Protein AF-A0A958YJ51-F1 (afdb_monomer_lite)

Radius of gyration: 44.99 Å; chains: 1; bounding box: 106×44×140 Å

Secondary structure (DSSP, 8-state):
------TT---TT---------HHHHHHHHHHHHTTSS-HHHHHHHHHHHHHHHHHHHHHHHHHHHHHHHHHHHHHHHHHHHHHTTSS--HHHHHHHHHHHHHHHHHHHHHHHHHSS---HHHHHTTHHHHHHHHHHHHHHHHHHHHHHHHHHHHHHHHHHHHS-HHHHHHHHHHHHHHHHHHHHHHHHHHHHHHHHHHHHHHHHHHHHHHHHHHHHHHHHHHHHHHHHHHHHHHHHHT---TTSHHHHHHHHHHHHHHHHHHHHHHHHHHHHHHHHHHHHHHHHHHHHHHHHHHHHHHHHHHHHHHHHHHHHHHHHHHHHHHHHHHHHHHHHHHHH--

Foldseek 3Di:
DDPPPPPPPPPPPPPPPPPCPPVVVVLVVVVVVLCPDDPRPVLVVVQVVLSVVLVVVLVVVVVVLVVLVVVLVVLLVVLVVVLVPLVDQDPVLVVLLVVLVVQLVVLVVQLVVLVPPDDDPVCVVVPSVVSNVVSVVSNVVSVVSNVCSNVVSLVVSLCSLVPPPSVVSLVVSVVSLVVSLVVLVVLLVVLVVVLVVLVVVLVVLVVQLVVLVVVLVVLVVVLVVLVVVLVVLVVVLVPDPDCPDPSNVVSVVSNVVSVVVNVVSVVSSVVSVVSNVVSVSSNVSSVSSSVSSVSSSVVSVVVSVVSVVVSVVSSVVSVVSSVVSNVVSVVVVVVVVVD

pLDDT: mean 78.52, std 16.42, range [28.75, 95.88]

Structure (mmCIF, N/CA/C/O backbone):
data_AF-A0A958YJ51-F1
#
_entry.id   AF-A0A958YJ51-F1
#
loop_
_atom_site.group_PDB
_atom_site.id
_atom_site.type_symbol
_atom_site.label_atom_id
_atom_site.label_alt_id
_atom_site.label_comp_id
_atom_site.label_asym_id
_atom_site.label_entity_id
_atom_site.label_seq_id
_atom_site.pdbx_PDB_ins_code
_atom_site.Cartn_x
_atom_site.Cartn_y
_atom_site.Cartn_z
_atom_site.occupancy
_atom_site.B_iso_or_equiv
_atom_site.auth_seq_id
_atom_site.auth_comp_id
_atom_site.auth_asym_id
_atom_site.auth_atom_id
_atom_site.pdbx_PDB_model_num
ATOM 1 N N . MET A 1 1 ? 43.566 19.221 -13.577 1.00 37.19 1 MET A N 1
ATOM 2 C CA . MET A 1 1 ? 42.754 18.985 -12.370 1.00 37.19 1 MET A CA 1
ATOM 3 C C . MET A 1 1 ? 41.376 18.635 -12.882 1.00 37.19 1 MET A C 1
ATOM 5 O O . MET A 1 1 ? 40.645 19.522 -13.296 1.00 37.19 1 MET A O 1
ATOM 9 N N . SER A 1 2 ? 41.161 17.339 -13.063 1.00 33.66 2 SER A N 1
ATOM 10 C CA . SER A 1 2 ? 39.976 16.715 -13.639 1.00 33.66 2 SER A CA 1
ATOM 11 C C . SER A 1 2 ? 39.241 16.039 -12.491 1.00 33.66 2 SER A C 1
ATOM 13 O O . SER A 1 2 ? 39.709 15.010 -12.009 1.00 33.66 2 SER A O 1
ATOM 15 N N . ASP A 1 3 ? 38.151 16.647 -12.038 1.00 31.28 3 ASP A N 1
ATOM 16 C CA . ASP A 1 3 ? 37.160 15.947 -11.227 1.00 31.28 3 ASP A CA 1
ATOM 17 C C . ASP A 1 3 ? 36.216 15.245 -12.208 1.00 31.28 3 ASP A C 1
ATOM 19 O O . ASP A 1 3 ? 35.273 15.840 -12.730 1.00 31.28 3 ASP A O 1
ATOM 23 N N . ASP A 1 4 ? 36.561 13.995 -12.520 1.00 36.25 4 ASP A N 1
ATOM 24 C CA . ASP A 1 4 ? 35.674 13.027 -13.160 1.00 36.25 4 ASP A CA 1
ATOM 25 C C . ASP A 1 4 ? 34.557 12.707 -12.162 1.00 36.25 4 ASP A C 1
ATOM 27 O O . ASP A 1 4 ? 34.757 12.011 -11.166 1.00 36.25 4 ASP A O 1
ATOM 31 N N . PHE A 1 5 ? 33.379 13.277 -12.402 1.00 33.03 5 PHE A N 1
ATOM 32 C CA . PHE A 1 5 ? 32.160 12.911 -11.698 1.00 33.03 5 PHE A CA 1
ATOM 33 C C . PHE A 1 5 ? 31.577 11.678 -12.394 1.00 33.03 5 PHE A C 1
ATOM 35 O O . PHE A 1 5 ? 30.758 11.786 -13.309 1.00 33.03 5 PHE A O 1
ATOM 42 N N . ASP A 1 6 ? 32.076 10.510 -11.997 1.00 36.16 6 ASP A N 1
ATOM 43 C CA . ASP A 1 6 ? 31.620 9.209 -12.478 1.00 36.16 6 ASP A CA 1
ATOM 44 C C . ASP A 1 6 ? 30.251 8.870 -11.860 1.00 36.16 6 ASP A C 1
ATOM 46 O O . ASP A 1 6 ? 30.131 8.449 -10.710 1.00 36.16 6 ASP A O 1
ATOM 50 N N . LEU A 1 7 ? 29.188 9.115 -12.629 1.00 38.09 7 LEU A N 1
ATOM 51 C CA . LEU A 1 7 ? 27.795 8.816 -12.269 1.00 38.09 7 LEU A CA 1
ATOM 52 C C . LEU A 1 7 ? 27.410 7.345 -12.510 1.00 38.09 7 LEU A C 1
ATOM 54 O O . LEU A 1 7 ? 26.235 7.001 -12.375 1.00 38.09 7 LEU A O 1
ATOM 58 N N . LEU A 1 8 ? 28.370 6.480 -12.861 1.00 35.25 8 LEU A N 1
ATOM 59 C CA . LEU A 1 8 ? 28.150 5.045 -13.055 1.00 35.25 8 LEU A CA 1
ATOM 60 C C . LEU A 1 8 ? 28.607 4.179 -11.871 1.00 35.25 8 LEU A C 1
ATOM 62 O O . LEU A 1 8 ? 28.408 2.964 -11.904 1.00 35.25 8 LEU A O 1
ATOM 66 N N . GLU A 1 9 ? 29.070 4.767 -10.765 1.00 32.53 9 GLU A N 1
ATOM 67 C CA . GLU A 1 9 ? 29.109 4.077 -9.467 1.00 32.53 9 GLU A CA 1
ATOM 68 C C . GLU A 1 9 ? 27.716 4.046 -8.809 1.00 32.53 9 GLU A C 1
ATOM 7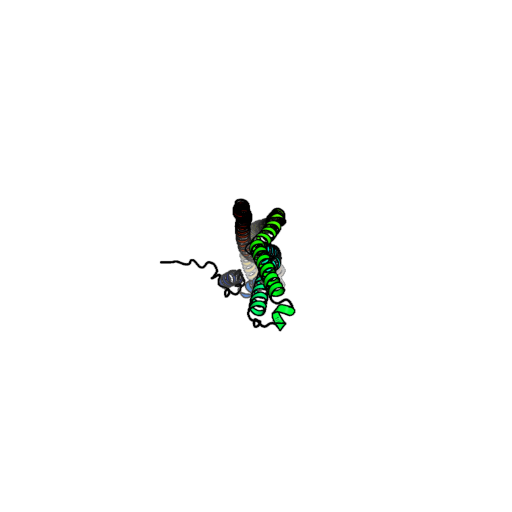0 O O . GLU A 1 9 ? 27.509 4.432 -7.658 1.00 32.53 9 GLU A O 1
ATOM 75 N N . THR A 1 10 ? 26.705 3.553 -9.526 1.00 34.72 10 THR A N 1
ATOM 76 C CA . THR A 1 10 ? 25.499 3.068 -8.854 1.00 34.72 10 THR A CA 1
ATOM 77 C C . THR A 1 10 ? 25.873 1.772 -8.149 1.00 34.72 10 THR A C 1
ATOM 79 O O . THR A 1 10 ? 26.116 0.757 -8.806 1.00 34.72 10 THR A O 1
ATOM 82 N N . ASN A 1 11 ? 25.951 1.831 -6.818 1.00 30.22 11 ASN A N 1
ATOM 83 C CA . ASN A 1 11 ? 26.091 0.706 -5.895 1.00 30.22 11 ASN A CA 1
ATOM 84 C C . ASN A 1 11 ? 25.290 -0.523 -6.360 1.00 30.22 11 ASN A C 1
ATOM 86 O O . ASN A 1 11 ? 24.141 -0.730 -5.982 1.00 30.22 11 ASN A O 1
ATOM 90 N N . SER A 1 12 ? 25.931 -1.408 -7.118 1.00 35.31 12 SER A N 1
ATOM 91 C CA . SER A 1 12 ? 25.389 -2.700 -7.556 1.00 35.31 12 SER A CA 1
ATOM 92 C C . SER A 1 12 ? 25.493 -3.765 -6.452 1.00 35.31 12 SER A C 1
ATOM 94 O O . SER A 1 12 ? 25.443 -4.963 -6.716 1.00 35.31 12 SER A O 1
ATOM 96 N N . ASN A 1 13 ? 25.609 -3.329 -5.192 1.00 34.19 13 ASN A N 1
ATOM 97 C CA . ASN A 1 13 ? 25.693 -4.189 -4.014 1.00 34.19 13 ASN A CA 1
ATOM 98 C C . ASN A 1 13 ? 24.695 -3.844 -2.901 1.00 34.19 13 ASN A C 1
ATOM 100 O O . ASN A 1 13 ? 24.702 -4.504 -1.858 1.00 34.19 13 ASN A O 1
ATOM 104 N N . GLU A 1 14 ? 23.780 -2.899 -3.115 1.00 31.06 14 GLU A N 1
ATOM 105 C CA . GLU A 1 14 ? 22.578 -2.861 -2.291 1.00 31.06 14 GLU A CA 1
ATOM 106 C C . GLU A 1 14 ? 21.653 -3.969 -2.785 1.00 31.06 14 GLU A C 1
ATOM 108 O O . GLU A 1 14 ? 20.857 -3.805 -3.708 1.00 31.06 14 GLU A O 1
ATOM 113 N N . LYS A 1 15 ? 21.773 -5.148 -2.154 1.00 31.66 15 LYS A N 1
ATOM 114 C CA . LYS A 1 15 ? 20.637 -6.066 -2.035 1.00 31.66 15 LYS A CA 1
ATOM 115 C C . LYS A 1 15 ? 19.432 -5.180 -1.776 1.00 31.66 15 LYS A C 1
ATOM 117 O O . LYS A 1 15 ? 19.464 -4.484 -0.769 1.00 31.66 15 LYS A O 1
ATOM 122 N N . THR A 1 16 ? 18.430 -5.214 -2.656 1.00 31.22 16 THR A N 1
ATOM 123 C CA . THR A 1 16 ? 17.097 -4.662 -2.407 1.00 31.22 16 THR A CA 1
ATOM 124 C C . THR A 1 16 ? 16.759 -4.947 -0.952 1.00 31.22 16 THR A C 1
ATOM 126 O O . THR A 1 16 ? 16.435 -6.094 -0.611 1.00 31.22 16 THR A O 1
ATOM 129 N N . GLU A 1 17 ? 16.948 -3.957 -0.076 1.00 28.75 17 GLU A N 1
ATOM 130 C CA . GLU A 1 17 ? 16.510 -4.073 1.297 1.00 28.75 17 GLU A CA 1
ATOM 131 C C . GLU A 1 17 ? 15.024 -4.310 1.136 1.00 28.75 17 GLU A C 1
ATOM 133 O O . GLU A 1 17 ? 14.306 -3.485 0.566 1.00 28.75 17 GLU A O 1
ATOM 138 N N . LYS A 1 18 ? 14.570 -5.504 1.532 1.00 34.94 18 LYS A N 1
ATOM 139 C CA . LYS A 1 18 ? 13.152 -5.726 1.768 1.00 34.94 18 LYS A CA 1
ATOM 140 C C . LYS A 1 18 ? 12.723 -4.523 2.584 1.00 34.94 18 LYS A C 1
ATOM 142 O O . LYS A 1 18 ? 13.210 -4.377 3.700 1.00 34.94 18 LYS A O 1
ATOM 147 N N . VAL A 1 19 ? 11.915 -3.651 1.984 1.00 38.06 19 VAL A N 1
ATOM 148 C CA . VAL A 1 19 ? 11.414 -2.442 2.627 1.00 38.06 19 VAL A CA 1
ATOM 149 C C . VAL A 1 19 ? 10.668 -2.935 3.855 1.00 38.06 19 VAL A C 1
ATOM 151 O O . VAL A 1 19 ? 9.545 -3.432 3.759 1.00 38.06 19 VAL A O 1
ATOM 154 N N . ASP A 1 20 ? 11.359 -2.921 4.991 1.00 35.84 20 ASP A N 1
ATOM 155 C CA . ASP A 1 20 ? 10.870 -3.478 6.236 1.00 35.84 20 ASP A CA 1
ATOM 156 C C . ASP A 1 20 ? 9.927 -2.433 6.808 1.00 35.84 20 ASP A C 1
ATOM 158 O O . ASP A 1 20 ? 10.291 -1.564 7.604 1.00 35.84 20 ASP A O 1
ATOM 162 N N . VAL A 1 21 ? 8.701 -2.444 6.285 1.00 48.16 21 VAL A N 1
ATOM 163 C CA . VAL A 1 21 ? 7.604 -1.665 6.836 1.00 48.16 21 VAL A CA 1
ATOM 164 C C . VAL A 1 21 ? 7.426 -2.195 8.253 1.00 48.16 21 VAL A C 1
ATOM 166 O O . VAL A 1 21 ? 6.902 -3.290 8.450 1.00 48.16 21 VAL A O 1
ATOM 169 N N . ASN A 1 22 ? 7.965 -1.458 9.225 1.00 49.84 22 ASN A N 1
ATOM 170 C CA . ASN A 1 22 ? 8.250 -1.947 10.571 1.00 49.84 22 ASN A CA 1
ATOM 171 C C . ASN A 1 22 ? 6.985 -2.004 11.449 1.00 49.84 22 ASN A C 1
ATOM 173 O O . ASN A 1 22 ? 6.889 -1.391 12.513 1.00 49.84 22 ASN A O 1
ATOM 177 N N . TRP A 1 23 ? 5.984 -2.737 10.965 1.00 48.56 23 TRP A N 1
ATOM 178 C CA . TRP A 1 23 ? 4.738 -3.055 11.651 1.00 48.56 23 TRP A CA 1
ATOM 179 C C . TRP A 1 23 ? 5.004 -3.833 12.935 1.00 48.56 23 TRP A C 1
ATOM 181 O O . TRP A 1 23 ? 4.356 -3.572 13.946 1.00 48.56 23 TRP A O 1
ATOM 191 N N . GLY A 1 24 ? 6.016 -4.710 12.913 1.00 51.38 24 GLY A N 1
ATOM 192 C CA . GLY A 1 24 ? 6.461 -5.488 14.067 1.00 51.38 24 GLY A CA 1
ATOM 193 C C . GLY A 1 24 ? 6.780 -4.603 15.268 1.00 51.38 24 GLY A C 1
ATOM 194 O O . GLY A 1 24 ? 6.185 -4.784 16.322 1.00 51.38 24 GLY A O 1
ATOM 195 N N . LYS A 1 25 ? 7.593 -3.548 15.106 1.00 53.81 25 LYS A N 1
ATOM 196 C CA . LYS A 1 25 ? 7.916 -2.643 16.225 1.00 53.81 25 LYS A CA 1
ATOM 197 C C . LYS A 1 25 ? 6.715 -1.867 16.755 1.00 53.81 25 LYS A C 1
ATOM 199 O O . LYS A 1 25 ? 6.626 -1.660 17.966 1.00 53.81 25 LYS A O 1
ATOM 204 N N . ALA A 1 26 ? 5.799 -1.424 15.893 1.00 50.53 26 ALA A N 1
ATOM 205 C CA . ALA A 1 26 ? 4.590 -0.727 16.335 1.00 50.53 26 ALA A CA 1
ATOM 206 C C . ALA A 1 26 ? 3.690 -1.662 17.159 1.00 50.53 26 ALA A C 1
ATOM 208 O O . ALA A 1 26 ? 3.213 -1.288 18.232 1.00 50.53 26 ALA A O 1
ATOM 209 N N . ILE A 1 27 ? 3.530 -2.899 16.689 1.00 50.03 27 ILE A N 1
ATOM 210 C CA . ILE A 1 27 ? 2.784 -3.969 17.352 1.00 50.03 27 ILE A CA 1
ATOM 211 C C . ILE A 1 27 ? 3.446 -4.357 18.684 1.00 50.03 27 ILE A C 1
ATOM 213 O O . ILE A 1 27 ? 2.770 -4.411 19.710 1.00 50.03 27 ILE A O 1
ATOM 217 N N . ASP A 1 28 ? 4.764 -4.541 18.707 1.00 54.66 28 ASP A N 1
ATOM 218 C CA . ASP A 1 28 ? 5.527 -4.938 19.896 1.00 54.66 28 ASP A CA 1
ATOM 219 C C . ASP A 1 28 ? 5.549 -3.840 20.968 1.00 54.66 28 ASP A C 1
ATOM 221 O O . ASP A 1 28 ? 5.414 -4.114 22.162 1.00 54.66 28 ASP A O 1
ATOM 225 N N . THR A 1 29 ? 5.616 -2.574 20.550 1.00 55.28 29 THR A N 1
ATOM 226 C CA . THR A 1 29 ? 5.506 -1.417 21.454 1.00 55.28 29 THR A CA 1
ATOM 227 C C . THR A 1 29 ? 4.096 -1.284 22.039 1.00 55.28 29 THR A C 1
ATOM 229 O O . THR A 1 29 ? 3.925 -0.798 23.157 1.00 55.28 29 THR A O 1
ATOM 232 N N . MET A 1 30 ? 3.064 -1.707 21.304 1.00 51.09 30 MET A N 1
ATOM 233 C CA . MET A 1 30 ? 1.688 -1.723 21.805 1.00 51.09 30 MET A CA 1
ATOM 234 C C . MET A 1 30 ? 1.441 -2.903 22.752 1.00 51.09 30 MET A C 1
ATOM 236 O O . MET A 1 30 ? 0.806 -2.708 23.786 1.00 51.09 30 MET A O 1
ATOM 240 N N . LYS A 1 31 ? 2.022 -4.080 22.475 1.00 53.22 31 LYS A N 1
ATOM 241 C CA . LYS A 1 31 ? 2.025 -5.233 23.392 1.00 53.22 31 LYS A CA 1
ATOM 242 C C . LYS A 1 31 ? 2.695 -4.902 24.729 1.00 53.22 31 LYS A C 1
ATOM 244 O O . LYS A 1 31 ? 2.158 -5.259 25.773 1.00 53.22 31 LYS A O 1
ATOM 249 N N . SER A 1 32 ? 3.828 -4.193 24.716 1.00 56.78 32 SER A N 1
ATOM 250 C CA . SER A 1 32 ? 4.572 -3.882 25.947 1.00 56.78 32 SER A CA 1
ATOM 251 C C . SER A 1 32 ? 3.851 -2.889 26.866 1.00 56.78 32 SER A C 1
ATOM 253 O O . SER A 1 32 ? 3.905 -3.041 28.083 1.00 56.78 32 SER A O 1
ATOM 255 N N . LYS A 1 33 ? 3.115 -1.916 26.307 1.00 53.44 33 LYS A N 1
ATOM 256 C CA . LYS A 1 33 ? 2.322 -0.941 27.083 1.00 53.44 33 LYS A CA 1
ATOM 257 C C . LYS A 1 33 ? 1.072 -1.537 27.734 1.00 53.44 33 LYS A C 1
ATOM 259 O O . LYS A 1 33 ? 0.524 -0.933 28.646 1.00 53.44 33 LYS A O 1
ATOM 264 N N . LEU A 1 34 ? 0.616 -2.692 27.258 1.00 49.69 34 LEU A N 1
ATOM 265 C CA . LEU A 1 34 ? -0.598 -3.357 27.727 1.00 49.69 34 LEU A CA 1
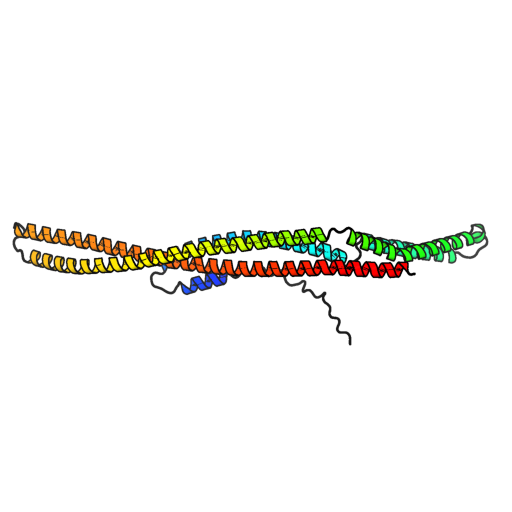ATOM 266 C C . LEU A 1 34 ? -0.377 -4.320 28.897 1.00 49.69 34 LEU A C 1
ATOM 268 O O . LEU A 1 34 ? -1.329 -4.674 29.583 1.00 49.69 34 LEU A O 1
ATOM 272 N N . ALA A 1 35 ? 0.863 -4.747 29.128 1.00 53.56 35 ALA A N 1
ATOM 273 C CA . ALA A 1 35 ? 1.208 -5.742 30.140 1.00 53.56 35 ALA A CA 1
ATOM 274 C C . ALA A 1 35 ? 1.194 -5.202 31.591 1.00 53.56 35 ALA A C 1
ATOM 276 O O . ALA A 1 35 ? 1.700 -5.875 32.484 1.00 53.56 35 ALA A O 1
ATOM 277 N N . GLN A 1 36 ? 0.667 -3.994 31.836 1.00 51.59 36 GLN A N 1
ATOM 278 C CA . GLN A 1 36 ? 0.841 -3.256 33.097 1.00 51.59 36 GLN A CA 1
ATOM 279 C C . GLN A 1 36 ? -0.431 -3.038 33.960 1.00 51.59 36 GLN A C 1
ATOM 281 O O . GLN A 1 36 ? -0.357 -2.208 34.854 1.00 51.59 36 GLN A O 1
ATOM 286 N N . GLU A 1 37 ? -1.562 -3.758 33.804 1.00 40.56 37 GLU A N 1
ATOM 287 C CA . GLU A 1 37 ? -2.732 -3.561 34.711 1.00 40.56 37 GLU A CA 1
ATOM 288 C C . GLU A 1 37 ? -3.671 -4.787 34.949 1.00 40.56 37 GLU A C 1
ATOM 290 O O . GLU A 1 37 ? -3.756 -5.713 34.138 1.00 40.56 37 GLU A O 1
ATOM 295 N N . ASP A 1 38 ? -4.392 -4.759 36.086 1.00 50.50 38 ASP A N 1
ATOM 296 C CA . ASP A 1 38 ? -4.710 -5.858 37.042 1.00 50.50 38 ASP A CA 1
ATOM 297 C C . ASP A 1 38 ? -5.834 -6.896 36.730 1.00 50.50 38 ASP A C 1
ATOM 299 O O . ASP A 1 38 ? -6.437 -7.463 37.640 1.00 50.50 38 ASP A O 1
ATOM 303 N N . ASP A 1 39 ? -6.085 -7.264 35.469 1.00 55.72 39 ASP A N 1
ATOM 304 C CA . ASP A 1 39 ? -6.550 -8.646 35.171 1.00 55.72 39 ASP A CA 1
ATOM 305 C C . ASP A 1 39 ? -5.881 -9.142 33.881 1.00 55.72 39 ASP A C 1
ATOM 307 O O . ASP A 1 39 ? -6.424 -8.972 32.777 1.00 55.72 39 ASP A O 1
ATOM 311 N N . PRO A 1 40 ? -4.658 -9.692 33.996 1.00 54.47 40 PRO A N 1
ATOM 312 C CA . PRO A 1 40 ? -3.754 -9.830 32.863 1.00 54.47 40 PRO A CA 1
ATOM 313 C C . PRO A 1 40 ? -4.176 -10.924 31.885 1.00 54.47 40 PRO A C 1
ATOM 315 O O . PRO A 1 40 ? -4.037 -10.763 30.680 1.00 54.47 40 PRO A O 1
ATOM 318 N N . GLN A 1 41 ? -4.693 -12.061 32.355 1.00 51.72 41 GLN A N 1
ATOM 319 C CA . GLN A 1 41 ? -4.785 -13.253 31.503 1.00 51.72 41 GLN A CA 1
ATOM 320 C C . GLN A 1 41 ? -5.968 -13.223 30.531 1.00 51.72 41 GLN A C 1
ATOM 322 O O . GLN A 1 41 ? -5.825 -13.615 29.368 1.00 51.72 41 GLN A O 1
ATOM 327 N N . THR A 1 42 ? -7.127 -12.745 30.982 1.00 50.94 42 THR A N 1
ATOM 328 C CA . THR A 1 42 ? -8.344 -12.679 30.160 1.00 50.94 42 THR A CA 1
ATOM 329 C C . THR A 1 42 ? -8.247 -11.541 29.146 1.00 50.94 42 THR A C 1
ATOM 331 O O . THR A 1 42 ? -8.553 -11.740 27.967 1.00 50.94 42 THR A O 1
ATOM 334 N N . ARG A 1 43 ? -7.713 -10.380 29.568 1.00 51.16 43 ARG A N 1
ATOM 335 C CA . ARG A 1 43 ? -7.372 -9.272 28.664 1.00 51.16 43 ARG A CA 1
ATOM 336 C C . ARG A 1 43 ? -6.348 -9.716 27.632 1.00 51.16 43 ARG A C 1
ATOM 338 O O . ARG A 1 43 ? -6.631 -9.582 26.449 1.00 51.16 43 ARG A O 1
ATOM 345 N N . GLN A 1 44 ? -5.223 -10.308 28.037 1.00 52.88 44 GLN A N 1
ATOM 346 C CA . GLN A 1 44 ? -4.161 -10.711 27.110 1.00 52.88 44 GLN A CA 1
ATOM 347 C C . GLN A 1 44 ? -4.647 -11.729 26.071 1.00 52.88 44 GLN A C 1
ATOM 349 O O . GLN A 1 44 ? -4.299 -11.605 24.903 1.00 52.88 44 GLN A O 1
ATOM 354 N N . LYS A 1 45 ? -5.486 -12.707 26.443 1.00 55.62 45 LYS A N 1
ATOM 355 C CA . LYS A 1 45 ? -6.036 -13.679 25.478 1.00 55.62 45 LYS A CA 1
ATOM 356 C C . LYS A 1 45 ? -6.972 -13.033 24.454 1.00 55.62 45 LYS A C 1
ATOM 358 O O . LYS A 1 45 ? -6.841 -13.305 23.264 1.00 55.62 45 LYS A O 1
ATOM 363 N N . ILE A 1 46 ? -7.885 -12.167 24.898 1.00 49.78 46 ILE A N 1
ATOM 364 C CA . ILE A 1 46 ? -8.841 -11.475 24.014 1.00 49.78 46 ILE A CA 1
ATOM 365 C C . ILE A 1 46 ? -8.124 -10.438 23.137 1.00 49.78 46 ILE A C 1
ATOM 367 O O . ILE A 1 46 ? -8.459 -10.265 21.962 1.00 49.78 46 ILE A O 1
ATOM 371 N N . LEU A 1 47 ? -7.107 -9.775 23.689 1.00 54.09 47 LEU A N 1
ATOM 372 C CA . LEU A 1 47 ? -6.263 -8.830 22.972 1.00 54.09 47 LEU A CA 1
ATOM 373 C C . LEU A 1 47 ? -5.367 -9.509 21.954 1.00 54.09 47 LEU A C 1
ATOM 375 O O . LEU A 1 47 ? -5.333 -9.030 20.832 1.00 54.09 47 LEU A O 1
ATOM 379 N N . ASN A 1 48 ? -4.710 -10.618 22.290 1.00 56.28 48 ASN A N 1
ATOM 380 C CA . ASN A 1 48 ? -3.871 -11.352 21.343 1.00 56.28 48 ASN A CA 1
ATOM 381 C C . ASN A 1 48 ? -4.705 -11.868 20.163 1.00 56.28 48 ASN A C 1
ATOM 383 O O . ASN A 1 48 ? -4.352 -11.597 19.025 1.00 56.28 48 ASN A O 1
ATOM 387 N N . ALA A 1 49 ? -5.862 -12.489 20.425 1.00 55.62 49 ALA A N 1
ATOM 388 C CA . ALA A 1 49 ? -6.751 -12.962 19.360 1.00 55.62 49 ALA A CA 1
ATOM 389 C C . ALA A 1 49 ? -7.254 -11.817 18.462 1.00 55.62 49 ALA A C 1
ATOM 391 O O . ALA A 1 49 ? -7.330 -11.950 17.247 1.00 55.62 49 ALA A O 1
ATOM 392 N N . THR A 1 50 ? -7.559 -10.657 19.050 1.00 54.22 50 THR A N 1
ATOM 393 C CA . THR A 1 50 ? -7.963 -9.488 18.262 1.00 54.22 50 THR A CA 1
ATOM 394 C C . THR A 1 50 ? -6.808 -8.901 17.463 1.00 54.22 50 THR A C 1
ATOM 396 O O . THR A 1 50 ? -6.994 -8.472 16.326 1.00 54.22 50 THR A O 1
ATOM 399 N N . LEU A 1 51 ? -5.644 -8.783 18.092 1.00 56.06 51 LEU A N 1
ATOM 400 C CA . LEU A 1 51 ? -4.461 -8.236 17.462 1.00 56.06 51 LEU A CA 1
ATOM 401 C C . LEU A 1 51 ? -4.114 -9.085 16.245 1.00 56.06 51 LEU A C 1
ATOM 403 O O . LEU A 1 51 ? -3.875 -8.514 15.195 1.00 56.06 51 LEU A O 1
ATOM 407 N N . ASP A 1 52 ? -4.191 -10.408 16.363 1.00 60.06 52 ASP A N 1
ATOM 408 C CA . ASP A 1 52 ? -3.933 -11.336 15.265 1.00 60.06 52 ASP A CA 1
ATOM 409 C C . ASP A 1 52 ? -4.941 -11.160 14.113 1.00 60.06 52 ASP A C 1
ATOM 411 O O . ASP A 1 52 ? -4.526 -11.090 12.960 1.00 60.06 52 ASP A O 1
ATOM 415 N N . ASP A 1 53 ? -6.237 -10.969 14.393 1.00 60.81 53 ASP A N 1
ATOM 416 C CA . ASP A 1 53 ? -7.245 -10.688 13.352 1.00 60.81 53 ASP A CA 1
ATOM 417 C C . ASP A 1 53 ? -7.014 -9.334 12.654 1.00 60.81 53 ASP A C 1
ATOM 419 O O . ASP A 1 53 ? -7.117 -9.211 11.430 1.00 60.81 53 ASP A O 1
ATOM 423 N N . VAL A 1 54 ? -6.687 -8.293 13.426 1.00 57.38 54 VAL A N 1
ATOM 424 C CA . VAL A 1 54 ? -6.399 -6.949 12.895 1.00 57.38 54 VAL A CA 1
ATOM 425 C C . VAL A 1 54 ? -5.093 -6.948 12.102 1.00 57.38 54 VAL A C 1
ATOM 427 O O . VAL A 1 54 ? -5.015 -6.311 11.052 1.00 57.38 54 VAL A O 1
ATOM 430 N N . VAL A 1 55 ? -4.087 -7.684 12.572 1.00 60.94 55 VAL A N 1
ATOM 431 C CA . VAL A 1 55 ? -2.816 -7.896 11.877 1.00 60.94 55 VAL A CA 1
ATOM 432 C C . VAL A 1 55 ? -3.052 -8.669 10.587 1.00 60.94 55 VAL A C 1
ATOM 434 O O . VAL A 1 55 ? -2.572 -8.230 9.551 1.00 60.94 55 VAL A O 1
ATOM 437 N N . GLY A 1 56 ? -3.867 -9.724 10.594 1.00 66.50 56 GLY A N 1
ATOM 438 C CA . GLY A 1 56 ? -4.204 -10.485 9.391 1.00 66.50 56 GLY A CA 1
ATOM 439 C C . GLY A 1 56 ? -4.921 -9.646 8.327 1.00 66.50 56 GLY A C 1
ATOM 440 O O . GLY A 1 56 ? -4.594 -9.733 7.141 1.00 66.50 56 GLY A O 1
ATOM 441 N N . MET A 1 57 ? -5.857 -8.777 8.729 1.00 60.91 57 MET A N 1
ATOM 442 C CA . MET A 1 57 ? -6.482 -7.819 7.804 1.00 60.91 57 MET A CA 1
ATOM 443 C C . MET A 1 57 ? -5.464 -6.814 7.254 1.00 60.91 57 MET A C 1
ATOM 445 O O . MET A 1 57 ? -5.401 -6.611 6.042 1.00 60.91 57 MET A O 1
ATOM 449 N N . ALA A 1 58 ? -4.626 -6.237 8.119 1.00 61.69 58 ALA A N 1
ATOM 450 C CA . ALA A 1 58 ? -3.576 -5.309 7.708 1.00 61.69 58 ALA A CA 1
ATOM 451 C C . ALA A 1 58 ? -2.551 -5.967 6.764 1.00 61.69 58 ALA A C 1
ATOM 453 O O . ALA A 1 58 ? -2.096 -5.341 5.807 1.00 61.69 58 ALA A O 1
ATOM 454 N N . GLU A 1 59 ? -2.209 -7.236 6.989 1.00 63.19 59 GLU A N 1
ATOM 455 C CA . GLU A 1 59 ? -1.305 -8.016 6.144 1.00 63.19 59 GLU A CA 1
ATOM 456 C C . GLU A 1 59 ? -1.914 -8.319 4.776 1.00 63.19 59 GLU A C 1
ATOM 458 O O . GLU A 1 59 ? -1.238 -8.148 3.761 1.00 63.19 59 GLU A O 1
ATOM 463 N N . LYS A 1 60 ? -3.187 -8.723 4.721 1.00 68.69 60 LYS A N 1
ATOM 464 C CA . LYS A 1 60 ? -3.889 -8.979 3.456 1.00 68.69 60 LYS A CA 1
ATOM 465 C C . LYS A 1 60 ? -4.019 -7.711 2.611 1.00 68.69 60 LYS A C 1
ATOM 467 O O . LYS A 1 60 ? -3.797 -7.741 1.396 1.00 68.69 60 LYS A O 1
ATOM 472 N N . ASP A 1 61 ? -4.337 -6.598 3.261 1.00 62.16 61 ASP A N 1
ATOM 473 C CA . ASP A 1 61 ? -4.395 -5.288 2.622 1.00 62.16 61 ASP A CA 1
ATOM 474 C C . ASP A 1 61 ? -3.030 -4.875 2.091 1.00 62.16 61 ASP A C 1
ATOM 476 O O . ASP A 1 61 ? -2.918 -4.468 0.935 1.00 62.16 61 ASP A O 1
ATOM 480 N N . ARG A 1 62 ? -1.979 -5.053 2.901 1.00 67.19 62 ARG A N 1
ATOM 481 C CA . ARG A 1 62 ? -0.595 -4.812 2.490 1.00 67.19 62 ARG A CA 1
ATOM 482 C C . ARG A 1 62 ? -0.238 -5.616 1.246 1.00 67.19 62 ARG A C 1
ATOM 484 O O . ARG A 1 62 ? 0.323 -5.037 0.327 1.00 67.19 62 ARG A O 1
ATOM 491 N N . THR A 1 63 ? -0.550 -6.909 1.197 1.00 70.38 63 THR A N 1
ATOM 492 C CA . THR A 1 63 ? -0.226 -7.758 0.038 1.00 70.38 63 THR A CA 1
ATOM 493 C C . THR A 1 63 ? -0.902 -7.247 -1.230 1.00 70.38 63 THR A C 1
ATOM 495 O O . THR A 1 63 ? -0.227 -7.002 -2.222 1.00 70.38 63 THR A O 1
ATOM 498 N N . THR A 1 64 ? -2.205 -6.964 -1.167 1.00 66.19 64 THR A N 1
ATOM 499 C CA . THR A 1 64 ? -2.970 -6.454 -2.322 1.00 66.19 64 THR A CA 1
ATOM 500 C C . THR A 1 64 ? -2.420 -5.112 -2.826 1.00 66.19 64 THR A C 1
ATOM 502 O O . THR A 1 64 ? -2.385 -4.837 -4.024 1.00 66.19 64 THR A O 1
ATOM 505 N N . LEU A 1 65 ? -1.976 -4.262 -1.899 1.00 67.56 65 LEU A N 1
ATOM 506 C CA . LEU A 1 65 ? -1.353 -2.975 -2.196 1.00 67.56 65 LEU A CA 1
ATOM 507 C C . LEU A 1 65 ? 0.053 -3.109 -2.783 1.00 67.56 65 LEU A C 1
ATOM 509 O O . LEU A 1 65 ? 0.387 -2.383 -3.717 1.00 67.56 65 LEU A O 1
ATOM 513 N N . LEU A 1 66 ? 0.862 -4.024 -2.250 1.00 72.50 66 LEU A N 1
ATOM 514 C CA . LEU A 1 66 ? 2.194 -4.314 -2.771 1.00 72.50 66 LEU A CA 1
ATOM 515 C C . LEU A 1 66 ? 2.118 -4.864 -4.191 1.00 72.50 66 LEU A C 1
ATOM 517 O O . LEU A 1 66 ? 2.908 -4.430 -5.019 1.00 72.50 66 LEU A O 1
ATOM 521 N N . ASP A 1 67 ? 1.148 -5.727 -4.492 1.00 73.94 67 ASP A N 1
ATOM 522 C CA . ASP A 1 67 ? 0.949 -6.252 -5.845 1.00 73.94 67 ASP A CA 1
ATOM 523 C C . ASP A 1 67 ? 0.640 -5.120 -6.838 1.00 73.94 67 ASP A C 1
ATOM 525 O O . ASP A 1 67 ? 1.273 -5.013 -7.885 1.00 73.94 67 ASP A O 1
ATOM 529 N N . ALA A 1 68 ? -0.255 -4.193 -6.475 1.00 66.81 68 ALA A N 1
ATOM 530 C CA . ALA A 1 68 ? -0.598 -3.059 -7.336 1.00 66.81 68 ALA A CA 1
ATOM 531 C C . ALA A 1 68 ? 0.561 -2.065 -7.544 1.00 66.81 68 ALA A C 1
ATOM 533 O O . ALA A 1 68 ? 0.659 -1.453 -8.607 1.00 66.81 68 ALA A O 1
ATOM 534 N N . ILE A 1 69 ? 1.411 -1.866 -6.531 1.00 75.50 69 ILE A N 1
ATOM 535 C CA . ILE A 1 69 ? 2.619 -1.037 -6.655 1.00 75.50 69 ILE A CA 1
ATOM 536 C C . ILE A 1 69 ? 3.659 -1.758 -7.509 1.00 75.50 69 ILE A C 1
ATOM 538 O O . ILE A 1 69 ? 4.268 -1.129 -8.369 1.00 75.50 69 ILE A O 1
ATOM 542 N N . LYS A 1 70 ? 3.827 -3.067 -7.309 1.00 81.88 70 LYS A N 1
ATOM 543 C CA . LYS A 1 70 ? 4.779 -3.890 -8.047 1.00 81.88 70 LYS A CA 1
ATOM 544 C C . LYS A 1 70 ? 4.493 -3.871 -9.544 1.00 81.88 70 LYS A C 1
ATOM 546 O O . LYS A 1 70 ? 5.405 -3.576 -10.300 1.00 81.88 70 LYS A O 1
ATOM 551 N N . ASP A 1 71 ? 3.243 -4.073 -9.960 1.00 76.88 71 ASP A N 1
ATOM 552 C CA . ASP A 1 71 ? 2.866 -4.022 -11.381 1.00 76.88 71 ASP A CA 1
ATOM 553 C C . ASP A 1 71 ? 3.271 -2.694 -12.047 1.00 76.88 71 ASP A C 1
ATOM 555 O O . ASP A 1 71 ? 3.645 -2.646 -13.220 1.00 76.88 71 ASP A O 1
ATOM 559 N N . LEU A 1 72 ? 3.185 -1.588 -11.301 1.00 80.25 72 LEU A N 1
ATOM 560 C CA . LEU A 1 72 ? 3.589 -0.276 -11.789 1.00 80.25 72 LEU A CA 1
ATOM 561 C C . LEU A 1 72 ? 5.108 -0.100 -11.792 1.00 80.25 72 LEU A C 1
ATOM 563 O O . LEU A 1 72 ? 5.622 0.503 -12.728 1.00 80.25 72 LEU A O 1
ATOM 567 N N . THR A 1 73 ? 5.809 -0.602 -10.775 1.00 82.69 73 THR A N 1
ATOM 568 C CA . THR A 1 73 ? 7.276 -0.605 -10.730 1.00 82.69 73 THR A CA 1
ATOM 569 C C . THR A 1 73 ? 7.857 -1.436 -11.872 1.00 82.69 73 THR A C 1
ATOM 571 O O . THR A 1 73 ? 8.720 -0.943 -12.587 1.00 82.69 73 THR A O 1
ATOM 574 N N . ASP A 1 74 ? 7.311 -2.625 -12.125 1.00 83.75 74 ASP A N 1
ATOM 575 C CA . ASP A 1 74 ? 7.731 -3.491 -13.228 1.00 83.75 74 ASP A CA 1
ATOM 576 C C . ASP A 1 74 ? 7.568 -2.756 -14.576 1.00 83.75 74 ASP A C 1
ATOM 578 O O . ASP A 1 74 ? 8.495 -2.699 -15.380 1.00 83.75 74 ASP A O 1
ATOM 582 N N . TYR A 1 75 ? 6.430 -2.083 -14.796 1.00 83.12 75 TYR A N 1
ATOM 583 C CA . TYR A 1 75 ? 6.216 -1.290 -16.015 1.00 83.12 75 TYR A CA 1
ATOM 584 C C . TYR A 1 75 ? 7.114 -0.041 -16.092 1.00 83.12 75 TYR A C 1
ATOM 586 O O . TYR A 1 75 ? 7.575 0.349 -17.163 1.00 83.12 75 TYR A O 1
ATOM 594 N N . GLN A 1 76 ? 7.371 0.609 -14.959 1.00 83.25 76 GLN A N 1
ATOM 595 C CA . GLN A 1 76 ? 8.308 1.725 -14.857 1.00 83.25 76 GLN A CA 1
ATOM 596 C C . GLN A 1 76 ? 9.734 1.312 -15.253 1.00 83.25 76 GLN A C 1
ATOM 598 O O . GLN A 1 76 ? 10.426 2.088 -15.916 1.00 83.25 76 GLN A O 1
ATOM 603 N N . ASP A 1 77 ? 10.155 0.109 -14.869 1.00 86.25 77 ASP A N 1
ATOM 604 C CA . ASP A 1 77 ? 11.457 -0.456 -15.214 1.00 86.25 77 ASP A CA 1
ATOM 605 C C . ASP A 1 77 ? 11.508 -0.869 -16.692 1.00 86.25 77 ASP A C 1
ATOM 607 O O . ASP A 1 77 ? 12.489 -0.579 -17.376 1.00 86.25 77 ASP A O 1
ATOM 611 N N . GLU A 1 78 ? 10.429 -1.445 -17.235 1.00 85.12 78 GLU A N 1
ATOM 612 C CA . GLU A 1 78 ? 10.298 -1.721 -18.674 1.00 85.12 78 GLU A CA 1
ATOM 613 C C . GLU A 1 78 ? 10.461 -0.451 -19.521 1.00 85.12 78 GLU A C 1
ATOM 615 O O . GLU A 1 78 ? 11.219 -0.447 -20.497 1.00 85.12 78 GLU A O 1
ATOM 620 N N . VAL A 1 79 ? 9.791 0.642 -19.135 1.00 84.00 79 VAL A N 1
ATOM 621 C CA . VAL A 1 79 ? 9.953 1.945 -19.795 1.00 84.00 79 VAL A CA 1
ATOM 622 C C . VAL A 1 79 ? 11.400 2.421 -19.663 1.00 84.00 79 VAL A C 1
ATOM 624 O O . VAL A 1 79 ? 11.996 2.811 -20.666 1.00 84.00 79 VAL A O 1
ATOM 627 N N . GLY A 1 80 ? 12.007 2.318 -18.477 1.00 84.88 80 GLY A N 1
ATOM 628 C CA . GLY A 1 80 ? 13.417 2.658 -18.266 1.00 84.88 80 GLY A CA 1
ATOM 629 C C . GLY A 1 80 ? 14.364 1.924 -19.220 1.00 84.88 80 GLY A C 1
ATOM 630 O O . GLY A 1 80 ? 15.170 2.563 -19.894 1.00 84.88 80 GLY A O 1
ATOM 631 N N . ILE A 1 81 ? 14.192 0.610 -19.377 1.00 85.00 81 ILE A N 1
ATOM 632 C CA . ILE A 1 81 ? 14.986 -0.221 -20.296 1.00 85.00 81 ILE A CA 1
ATOM 633 C C . ILE A 1 81 ? 14.820 0.228 -21.756 1.00 85.00 81 ILE A C 1
ATOM 635 O O . ILE A 1 81 ? 15.775 0.192 -22.536 1.00 85.00 81 ILE A O 1
ATOM 639 N N . ILE A 1 82 ? 13.613 0.627 -22.174 1.00 82.69 82 ILE A N 1
ATOM 640 C CA . ILE A 1 82 ? 13.389 1.149 -23.533 1.00 82.69 82 ILE A CA 1
ATOM 641 C C . ILE A 1 82 ? 14.177 2.446 -23.738 1.00 82.69 82 ILE A C 1
ATOM 643 O O . ILE A 1 82 ? 14.830 2.612 -24.766 1.00 82.69 82 ILE A O 1
ATOM 647 N N . PHE A 1 83 ? 14.164 3.329 -22.744 1.00 82.69 83 PHE A N 1
ATOM 648 C CA . PHE A 1 83 ? 14.886 4.594 -22.787 1.00 82.69 83 PHE A CA 1
ATOM 649 C C . PHE A 1 83 ? 16.407 4.422 -22.774 1.00 82.69 83 PHE A C 1
ATOM 651 O O . PHE A 1 83 ? 17.099 5.079 -23.551 1.00 82.69 83 PHE A O 1
ATOM 658 N N . GLU A 1 84 ? 16.934 3.486 -21.985 1.00 82.94 84 GLU A N 1
ATOM 659 C CA . GLU A 1 84 ? 18.357 3.130 -22.005 1.00 82.94 84 GLU A CA 1
ATOM 660 C C . GLU A 1 84 ? 18.809 2.655 -23.387 1.00 82.94 84 GLU A C 1
ATOM 662 O O . GLU A 1 84 ? 19.902 3.001 -23.841 1.00 82.94 84 GLU A O 1
ATOM 667 N N . LYS A 1 85 ? 17.955 1.930 -24.119 1.00 82.69 85 LYS A N 1
ATOM 668 C CA . LYS A 1 85 ? 18.259 1.500 -25.492 1.00 82.69 85 LYS A CA 1
ATOM 669 C C . LYS A 1 85 ? 18.387 2.665 -26.475 1.00 82.69 85 LYS A C 1
ATOM 671 O O . LYS A 1 85 ? 18.957 2.451 -27.544 1.00 82.69 85 LYS A O 1
ATOM 676 N N . PHE A 1 86 ? 17.897 3.864 -26.154 1.00 82.31 86 PHE A N 1
ATOM 677 C CA . PHE A 1 86 ? 18.108 5.069 -26.966 1.00 82.31 86 PHE A CA 1
ATOM 678 C C . PHE A 1 86 ? 19.407 5.810 -26.634 1.00 82.31 86 PHE A C 1
ATOM 680 O O . PHE A 1 86 ? 19.734 6.779 -27.307 1.00 82.31 86 PHE A O 1
ATOM 687 N N . SER A 1 87 ? 20.183 5.363 -25.646 1.00 79.12 87 SER A N 1
ATOM 688 C CA . SER A 1 87 ? 21.460 6.005 -25.305 1.00 79.12 87 SER A CA 1
ATOM 689 C C . SER A 1 87 ? 22.600 5.667 -26.271 1.00 79.12 87 SER A C 1
ATOM 691 O O . SER A 1 87 ? 23.559 6.433 -26.382 1.00 79.12 87 SER A O 1
ATOM 693 N N . SER A 1 88 ? 22.507 4.532 -26.972 1.00 83.25 88 SER A N 1
ATOM 694 C CA . SER A 1 88 ? 23.597 3.976 -27.778 1.00 83.25 88 SER A CA 1
ATOM 695 C C . SER A 1 88 ? 23.106 3.193 -29.000 1.00 83.25 88 SER A C 1
ATOM 697 O O . SER A 1 88 ? 21.929 2.820 -29.107 1.00 83.25 88 SER A O 1
ATOM 699 N N . LEU A 1 89 ? 24.034 2.948 -29.934 1.00 85.69 89 LEU A N 1
ATOM 700 C CA . LEU A 1 89 ? 23.788 2.092 -31.089 1.00 85.69 89 LEU A CA 1
ATOM 701 C C . LEU A 1 89 ? 23.454 0.676 -30.618 1.00 85.69 89 LEU A C 1
ATOM 703 O O . LEU A 1 89 ? 24.158 0.090 -29.795 1.00 85.69 89 LEU A O 1
ATOM 707 N N . ASN A 1 90 ? 22.380 0.109 -31.156 1.00 89.19 90 ASN A N 1
ATOM 708 C CA . ASN A 1 90 ? 22.057 -1.287 -30.899 1.00 89.19 90 ASN A CA 1
ATOM 709 C C . ASN A 1 90 ? 22.981 -2.218 -31.705 1.00 89.19 90 ASN A C 1
ATOM 711 O O . ASN A 1 90 ? 23.724 -1.794 -32.590 1.00 89.19 90 ASN A O 1
ATOM 715 N N . ALA A 1 91 ? 22.897 -3.521 -31.436 1.00 92.12 91 ALA A N 1
ATOM 716 C CA . ALA A 1 91 ? 23.735 -4.515 -32.103 1.00 92.12 91 ALA A CA 1
ATOM 717 C C . ALA A 1 91 ? 23.620 -4.495 -33.640 1.00 92.12 91 ALA A C 1
ATOM 719 O O . ALA A 1 91 ? 24.601 -4.773 -34.323 1.00 92.12 91 ALA A O 1
ATOM 720 N N . ASN A 1 92 ? 22.451 -4.165 -34.197 1.00 91.81 92 ASN A N 1
ATOM 721 C CA . ASN A 1 92 ? 22.249 -4.127 -35.647 1.00 91.81 92 ASN A CA 1
ATOM 722 C C . ASN A 1 92 ? 22.865 -2.872 -36.275 1.00 91.81 92 ASN A C 1
ATOM 724 O O . ASN A 1 92 ? 23.467 -2.960 -37.341 1.00 91.81 92 ASN A O 1
ATOM 728 N N . GLU A 1 93 ? 22.733 -1.725 -35.613 1.00 91.56 93 GLU A N 1
ATOM 729 C CA . GLU A 1 93 ? 23.328 -0.453 -36.029 1.00 91.56 93 GLU A CA 1
ATOM 730 C C . GLU A 1 93 ? 24.856 -0.514 -35.934 1.00 91.56 93 GLU A C 1
ATOM 732 O O . GLU A 1 93 ? 25.549 -0.201 -36.900 1.00 91.56 93 GLU A O 1
ATOM 737 N N . GLN A 1 94 ? 25.385 -1.017 -34.815 1.00 92.44 94 GLN A N 1
ATOM 738 C CA . GLN A 1 94 ? 26.823 -1.199 -34.614 1.00 92.44 94 GLN A CA 1
ATOM 739 C C . GLN A 1 94 ? 27.419 -2.173 -35.636 1.00 92.44 94 GLN A C 1
ATOM 741 O O . GLN A 1 94 ? 28.505 -1.947 -36.170 1.00 92.44 94 GLN A O 1
ATOM 746 N N . LYS A 1 95 ? 26.677 -3.228 -35.989 1.00 94.31 95 LYS A N 1
ATOM 747 C CA . LYS A 1 95 ? 27.115 -4.208 -36.983 1.00 94.31 95 LYS A CA 1
ATOM 748 C C . LYS A 1 95 ? 27.377 -3.592 -38.360 1.00 94.31 95 LYS A C 1
ATOM 750 O O . LYS A 1 95 ? 28.257 -4.077 -39.064 1.00 94.31 95 LYS A O 1
ATOM 755 N N . VAL A 1 96 ? 26.673 -2.524 -38.748 1.00 93.94 96 VAL A N 1
ATOM 756 C CA . VAL A 1 96 ? 26.941 -1.816 -40.017 1.00 93.94 96 VAL A CA 1
ATOM 757 C C . VAL A 1 96 ? 28.365 -1.260 -40.042 1.00 93.94 96 VAL A C 1
ATOM 759 O O . VAL A 1 96 ? 29.055 -1.387 -41.055 1.00 93.94 96 VAL A O 1
ATOM 762 N N . ILE A 1 97 ? 28.813 -0.698 -38.920 1.00 93.69 97 ILE A N 1
ATOM 763 C CA . ILE A 1 97 ? 30.169 -0.170 -38.749 1.00 93.69 97 ILE A CA 1
ATOM 764 C C . ILE A 1 97 ? 31.168 -1.329 -38.710 1.00 93.69 97 ILE A C 1
ATOM 766 O O . ILE A 1 97 ? 32.159 -1.321 -39.442 1.00 93.69 97 ILE A O 1
ATOM 770 N N . ASP A 1 98 ? 30.883 -2.361 -37.914 1.00 95.25 98 ASP A N 1
ATOM 771 C CA . ASP A 1 98 ? 31.783 -3.502 -37.730 1.00 95.25 98 ASP A CA 1
ATOM 772 C C . ASP A 1 98 ? 32.023 -4.275 -39.036 1.00 95.25 98 ASP A C 1
ATOM 774 O O . ASP A 1 98 ? 33.150 -4.685 -39.328 1.00 95.25 98 ASP A O 1
ATOM 778 N N . ASP A 1 99 ? 30.974 -4.489 -39.834 1.00 94.81 99 ASP A N 1
ATOM 779 C CA . ASP A 1 99 ? 31.063 -5.200 -41.109 1.00 94.81 99 ASP A CA 1
ATOM 780 C C . ASP A 1 99 ? 31.822 -4.366 -42.153 1.00 94.81 99 ASP A C 1
ATOM 782 O O . ASP A 1 99 ? 32.657 -4.912 -42.881 1.00 94.81 99 ASP A O 1
ATOM 786 N N . ALA A 1 100 ? 31.614 -3.045 -42.184 1.00 94.38 100 ALA A N 1
ATOM 787 C CA . ALA A 1 100 ? 32.362 -2.147 -43.061 1.00 94.38 100 ALA A CA 1
ATOM 788 C C . ALA A 1 100 ? 33.848 -2.067 -42.674 1.00 94.38 100 ALA A C 1
ATOM 790 O O . ALA A 1 100 ? 34.720 -2.123 -43.542 1.00 94.38 100 ALA A O 1
ATOM 791 N N . GLN A 1 101 ? 34.153 -2.025 -41.374 1.00 94.81 101 GLN A N 1
ATOM 792 C CA . GLN A 1 101 ? 35.525 -2.055 -40.874 1.00 94.81 101 GLN A CA 1
ATOM 793 C C . GLN A 1 101 ? 36.219 -3.376 -41.235 1.00 94.81 101 GLN A C 1
ATOM 795 O O . GLN A 1 101 ? 37.351 -3.372 -41.716 1.00 94.81 101 GLN A O 1
ATOM 800 N N . LYS A 1 102 ? 35.537 -4.517 -41.072 1.00 95.62 102 LYS A N 1
ATOM 801 C CA . LYS A 1 102 ? 36.067 -5.828 -41.487 1.00 95.62 102 LYS A CA 1
ATOM 802 C C . LYS A 1 102 ? 36.324 -5.900 -42.991 1.00 95.62 102 LYS A C 1
ATOM 804 O O . LYS A 1 102 ? 37.316 -6.501 -43.398 1.00 95.62 102 LYS A O 1
ATOM 809 N N . ALA A 1 103 ? 35.445 -5.330 -43.814 1.00 92.44 103 ALA A N 1
ATOM 810 C CA . ALA A 1 103 ? 35.626 -5.288 -45.264 1.00 92.44 103 ALA A CA 1
ATOM 811 C C . ALA A 1 103 ? 36.842 -4.435 -45.658 1.00 92.44 103 ALA A C 1
ATOM 813 O O . ALA A 1 103 ? 37.641 -4.867 -46.487 1.00 92.44 103 ALA A O 1
ATOM 814 N N . LEU A 1 104 ? 37.027 -3.283 -45.007 1.00 94.50 104 LEU A N 1
ATOM 815 C CA . LEU A 1 104 ? 38.191 -2.422 -45.200 1.00 94.50 104 LEU A CA 1
ATOM 816 C C . LEU A 1 104 ? 39.501 -3.135 -44.840 1.00 94.50 104 LEU A C 1
ATOM 818 O O . LEU A 1 104 ? 40.443 -3.120 -45.628 1.00 94.50 104 LEU A O 1
ATOM 822 N N . GLU A 1 105 ? 39.563 -3.799 -43.685 1.00 94.94 105 GLU A N 1
ATOM 823 C CA . GLU A 1 105 ? 40.765 -4.540 -43.279 1.00 94.94 105 GLU A CA 1
ATOM 824 C C . GLU A 1 105 ? 41.074 -5.709 -44.227 1.00 94.94 105 GLU A C 1
ATOM 826 O O . GLU A 1 105 ? 42.231 -5.930 -44.579 1.00 94.94 105 GLU A O 1
ATOM 831 N N . ARG A 1 106 ? 40.052 -6.416 -44.728 1.00 93.88 106 ARG A N 1
ATOM 832 C CA . ARG A 1 106 ? 40.247 -7.449 -45.760 1.00 93.88 106 ARG A CA 1
ATOM 833 C C . ARG A 1 106 ? 40.804 -6.868 -47.058 1.00 93.88 106 ARG A C 1
ATOM 835 O O . ARG A 1 106 ? 41.747 -7.433 -47.600 1.00 93.88 106 ARG A O 1
ATOM 842 N N . ALA A 1 107 ? 40.272 -5.741 -47.526 1.00 93.25 107 ALA A N 1
ATOM 843 C CA . ALA A 1 107 ? 40.748 -5.093 -48.747 1.00 93.25 107 ALA A CA 1
ATOM 844 C C . ALA A 1 107 ? 42.206 -4.608 -48.620 1.00 93.25 107 ALA A C 1
ATOM 846 O O . ALA A 1 107 ? 42.978 -4.725 -49.572 1.00 93.25 107 ALA A O 1
ATOM 847 N N . LYS A 1 108 ? 42.618 -4.134 -47.433 1.00 93.31 108 LYS A N 1
ATOM 848 C CA . LYS A 1 108 ? 44.024 -3.793 -47.146 1.00 93.31 108 LYS A CA 1
ATOM 849 C C . LYS A 1 108 ? 44.937 -5.013 -47.247 1.00 93.31 108 LYS A C 1
ATOM 851 O O . LYS A 1 108 ? 45.960 -4.939 -47.923 1.00 93.31 108 LYS A O 1
ATOM 856 N N . ILE A 1 109 ? 44.545 -6.130 -46.627 1.00 93.44 109 ILE A N 1
ATOM 857 C CA . ILE A 1 109 ? 45.303 -7.390 -46.676 1.00 93.44 109 ILE A CA 1
ATOM 858 C C . ILE A 1 109 ? 45.414 -7.895 -48.122 1.00 93.44 109 ILE A C 1
ATOM 860 O O . ILE A 1 109 ? 46.494 -8.269 -48.567 1.00 93.44 109 ILE A O 1
ATOM 864 N N . GLU A 1 110 ? 44.324 -7.863 -48.893 1.00 90.44 110 GLU A N 1
ATOM 865 C CA . GLU A 1 110 ? 44.330 -8.309 -50.292 1.00 90.44 110 GLU A CA 1
ATOM 866 C C . GLU A 1 110 ? 45.217 -7.436 -51.194 1.00 90.44 110 GLU A C 1
ATOM 868 O O . GLU A 1 110 ? 45.882 -7.958 -52.098 1.00 90.44 110 GLU A O 1
ATOM 873 N N . LEU A 1 111 ? 45.267 -6.122 -50.946 1.00 91.31 111 LEU A N 1
ATOM 874 C CA . LEU A 1 111 ? 46.187 -5.221 -51.637 1.00 91.31 111 LEU A CA 1
ATOM 875 C C . LEU A 1 111 ? 47.644 -5.518 -51.265 1.00 91.31 111 LEU A C 1
ATOM 877 O O . LEU A 1 111 ? 48.487 -5.624 -52.159 1.00 91.31 111 LEU A O 1
ATOM 881 N N . GLU A 1 112 ? 47.933 -5.694 -49.977 1.00 90.75 112 GLU A N 1
ATOM 882 C CA . GLU A 1 112 ? 49.264 -6.044 -49.477 1.00 90.75 112 GLU A CA 1
ATOM 883 C C . GLU A 1 112 ? 49.754 -7.375 -50.079 1.00 90.75 112 GLU A C 1
ATOM 885 O O . GLU A 1 112 ? 50.845 -7.444 -50.650 1.00 90.75 112 GLU A O 1
ATOM 890 N N . ASP A 1 113 ? 48.912 -8.410 -50.086 1.00 88.94 113 ASP A N 1
ATOM 891 C CA . ASP A 1 113 ? 49.198 -9.705 -50.711 1.00 88.94 113 ASP A CA 1
ATOM 892 C C . ASP A 1 113 ? 49.413 -9.598 -52.229 1.00 88.94 113 ASP A C 1
ATOM 894 O O . ASP A 1 113 ? 50.234 -10.316 -52.818 1.00 88.94 113 ASP A O 1
ATOM 898 N N . ALA A 1 114 ? 48.669 -8.721 -52.908 1.00 86.19 114 ALA A N 1
ATOM 899 C CA . ALA A 1 114 ? 48.842 -8.477 -54.335 1.00 86.19 114 ALA A CA 1
ATOM 900 C C . ALA A 1 114 ? 50.168 -7.759 -54.641 1.00 86.19 114 ALA A C 1
ATOM 902 O O . ALA A 1 114 ? 50.813 -8.083 -55.647 1.00 86.19 114 ALA A O 1
ATOM 903 N N . GLN A 1 115 ? 50.589 -6.829 -53.780 1.00 85.31 115 GLN A N 1
ATOM 904 C CA . GLN A 1 115 ? 51.842 -6.078 -53.903 1.00 85.31 115 GLN A CA 1
ATOM 905 C C . GLN A 1 115 ? 53.071 -6.938 -53.569 1.00 85.31 115 GLN A C 1
ATOM 907 O O . GLN A 1 115 ? 54.054 -6.902 -54.316 1.00 85.31 115 GLN A O 1
ATOM 912 N N . ASN A 1 116 ? 52.978 -7.781 -52.535 1.00 88.06 116 ASN A N 1
ATOM 913 C CA . ASN A 1 116 ? 54.046 -8.669 -52.061 1.00 88.06 116 ASN A CA 1
ATOM 914 C C . ASN A 1 116 ? 54.393 -9.813 -53.034 1.00 88.06 116 ASN A C 1
ATOM 916 O O . ASN A 1 116 ? 55.428 -10.468 -52.892 1.00 88.06 116 ASN A O 1
ATOM 920 N N . LYS A 1 117 ? 53.573 -10.059 -54.068 1.00 83.56 117 LYS A N 1
ATOM 921 C CA . LYS A 1 117 ? 53.908 -11.027 -55.126 1.00 83.56 117 LYS A CA 1
ATOM 922 C C . LYS A 1 117 ? 55.117 -10.543 -55.938 1.00 83.56 117 LYS A C 1
ATOM 924 O O . LYS A 1 117 ? 55.069 -9.430 -56.471 1.00 83.56 117 LYS A O 1
ATOM 929 N N . PRO A 1 118 ? 56.159 -11.382 -56.122 1.00 78.56 118 PRO A N 1
ATOM 930 C CA . PRO A 1 118 ? 57.413 -10.965 -56.741 1.00 78.56 118 PRO A CA 1
ATOM 931 C C . PRO A 1 118 ? 57.218 -10.545 -58.200 1.00 78.56 118 PRO A C 1
ATOM 933 O O . PRO A 1 118 ? 56.451 -11.164 -58.949 1.00 78.56 118 PRO A O 1
ATOM 936 N N . ASP A 1 119 ? 57.937 -9.501 -58.609 1.00 77.75 119 ASP A N 1
ATOM 937 C CA . ASP A 1 119 ? 57.868 -8.944 -59.959 1.00 77.75 119 ASP A CA 1
ATOM 938 C C . ASP A 1 119 ? 58.655 -9.808 -60.953 1.00 77.75 119 ASP A C 1
ATOM 940 O O . ASP A 1 119 ? 59.831 -9.582 -61.229 1.00 77.75 119 ASP A O 1
ATOM 944 N N . THR A 1 120 ? 58.009 -10.861 -61.452 1.00 80.88 120 THR A N 1
ATOM 945 C CA . THR A 1 120 ? 58.593 -11.802 -62.414 1.00 80.88 120 THR A CA 1
ATOM 946 C C . THR A 1 120 ? 57.827 -11.784 -63.731 1.00 80.88 120 THR A C 1
ATOM 948 O O . THR A 1 120 ? 56.627 -11.497 -63.775 1.00 80.88 120 THR A O 1
ATOM 951 N N . TRP A 1 121 ? 58.510 -12.139 -64.823 1.00 71.94 121 TRP A N 1
ATOM 952 C CA . TRP A 1 121 ? 57.913 -12.234 -66.160 1.00 71.94 121 TRP A CA 1
ATOM 953 C C . TRP A 1 121 ? 56.648 -13.110 -66.180 1.00 71.94 121 TRP A C 1
ATOM 955 O O . TRP A 1 121 ? 55.630 -12.705 -66.740 1.00 71.94 121 TRP A O 1
ATOM 965 N N . TRP A 1 122 ? 56.667 -14.250 -65.481 1.00 70.81 122 TRP A N 1
ATOM 966 C CA . TRP A 1 122 ? 55.508 -15.137 -65.355 1.00 70.81 122 TRP A CA 1
ATOM 967 C C . TRP A 1 122 ? 54.333 -14.472 -64.618 1.00 70.81 122 TRP A C 1
ATOM 969 O O . TRP A 1 122 ? 53.201 -14.524 -65.093 1.00 70.81 122 TRP A O 1
ATOM 979 N N . ASN A 1 123 ? 54.579 -13.787 -63.498 1.00 74.94 123 ASN A N 1
ATOM 980 C CA . ASN A 1 123 ? 53.521 -13.108 -62.738 1.00 74.94 123 ASN A CA 1
ATOM 981 C C . ASN A 1 123 ? 52.906 -11.933 -63.512 1.00 74.94 123 ASN A C 1
ATOM 983 O O . ASN A 1 123 ? 51.703 -11.676 -63.413 1.00 74.94 123 ASN A O 1
ATOM 987 N N . ASN A 1 124 ? 53.712 -11.243 -64.317 1.00 74.88 124 ASN A N 1
ATOM 988 C CA . ASN A 1 124 ? 53.235 -10.173 -65.186 1.00 74.88 124 ASN A CA 1
ATOM 989 C C . ASN A 1 124 ? 52.406 -10.705 -66.365 1.00 74.88 124 ASN A C 1
ATOM 991 O O . ASN A 1 124 ? 51.404 -10.080 -66.709 1.00 74.88 124 ASN A O 1
ATOM 995 N N . LEU A 1 125 ? 52.751 -11.876 -66.916 1.00 75.00 125 LEU A N 1
ATOM 996 C CA . LEU A 1 125 ? 51.977 -12.548 -67.966 1.00 75.00 125 LEU A CA 1
ATOM 997 C C . LEU A 1 125 ? 50.604 -13.036 -67.462 1.00 75.00 125 LEU A C 1
ATOM 999 O O . LEU A 1 125 ? 49.615 -12.926 -68.178 1.00 75.00 125 LEU A O 1
ATOM 1003 N N . TRP A 1 126 ? 50.512 -13.482 -66.202 1.00 76.94 126 TRP A N 1
ATOM 1004 C CA . TRP A 1 126 ? 49.244 -13.838 -65.535 1.00 76.94 126 TRP A CA 1
ATOM 1005 C C . TRP A 1 126 ? 48.496 -12.641 -64.911 1.00 76.94 126 TRP A C 1
ATOM 1007 O O . TRP A 1 126 ? 47.586 -12.822 -64.095 1.00 76.94 126 TRP A O 1
ATOM 1017 N N . GLY A 1 127 ? 48.862 -11.407 -65.270 1.00 77.44 127 GLY A N 1
ATOM 1018 C CA . GLY A 1 127 ? 48.068 -10.222 -64.949 1.00 77.44 127 GLY A CA 1
ATOM 1019 C C . GLY A 1 127 ? 48.263 -9.640 -63.544 1.00 77.44 127 GLY A C 1
ATOM 1020 O O . GLY A 1 127 ? 47.332 -9.027 -63.022 1.00 77.44 127 GLY A O 1
ATOM 1021 N N . ARG A 1 128 ? 49.452 -9.761 -62.929 1.00 83.25 128 ARG A N 1
ATOM 1022 C CA . ARG A 1 128 ? 49.796 -9.121 -61.633 1.00 83.25 128 ARG A CA 1
ATOM 1023 C C . ARG A 1 128 ? 49.382 -7.647 -61.561 1.00 83.25 128 ARG A C 1
ATOM 1025 O O . ARG A 1 128 ? 48.686 -7.265 -60.627 1.00 83.25 128 ARG A O 1
ATOM 1032 N N . LYS A 1 129 ? 49.726 -6.839 -62.573 1.00 82.31 129 LYS A N 1
ATOM 1033 C CA . LYS A 1 129 ? 49.338 -5.414 -62.639 1.00 82.31 129 LYS A CA 1
ATOM 1034 C C . LYS A 1 129 ? 47.821 -5.207 -62.604 1.00 82.31 129 LYS A C 1
ATOM 1036 O O . LYS A 1 129 ? 47.345 -4.284 -61.956 1.00 82.31 129 LYS A O 1
ATOM 1041 N N . SER A 1 130 ? 47.060 -6.079 -63.267 1.00 85.94 130 SER A N 1
ATOM 1042 C CA . SER A 1 130 ? 45.596 -6.020 -63.243 1.00 85.94 130 SER A CA 1
ATOM 1043 C C . SER A 1 130 ? 45.028 -6.395 -61.874 1.00 85.94 130 SER A C 1
ATOM 1045 O O . SER A 1 130 ? 44.013 -5.834 -61.480 1.00 85.94 130 SER A O 1
ATOM 1047 N N . LYS A 1 131 ? 45.661 -7.334 -61.156 1.00 85.69 131 LYS A N 1
ATOM 1048 C CA . LYS A 1 131 ? 45.240 -7.744 -59.807 1.00 85.69 131 LYS A CA 1
ATOM 1049 C C . LYS A 1 131 ? 45.516 -6.662 -58.765 1.00 85.69 131 LYS A C 1
ATOM 1051 O O . LYS A 1 131 ? 44.642 -6.414 -57.949 1.00 85.69 131 LYS A O 1
ATOM 1056 N N . ILE A 1 132 ? 46.666 -5.988 -58.843 1.00 87.00 132 ILE A N 1
ATOM 1057 C CA . ILE A 1 132 ? 46.980 -4.836 -57.980 1.00 87.00 132 ILE A CA 1
ATOM 1058 C C . ILE A 1 132 ? 45.980 -3.706 -58.236 1.00 87.00 132 ILE A C 1
ATOM 1060 O O . ILE A 1 132 ? 45.330 -3.256 -57.306 1.00 87.00 132 ILE A O 1
ATOM 1064 N N . LYS A 1 133 ? 45.760 -3.332 -59.504 1.00 90.00 133 LYS A N 1
ATOM 1065 C CA . LYS A 1 133 ? 44.790 -2.285 -59.861 1.00 90.00 133 LYS A CA 1
ATOM 1066 C C . LYS A 1 133 ? 43.366 -2.607 -59.390 1.00 90.00 133 LYS A C 1
ATOM 1068 O O . LYS A 1 133 ? 42.618 -1.707 -59.026 1.00 90.00 133 LYS A O 1
ATOM 1073 N N . LYS A 1 134 ? 42.978 -3.886 -59.422 1.00 91.06 134 LYS A N 1
ATOM 1074 C CA . LYS A 1 134 ? 41.686 -4.331 -58.895 1.00 91.06 134 LYS A CA 1
ATOM 1075 C C . LYS A 1 134 ? 41.633 -4.198 -57.369 1.00 91.06 134 LYS A C 1
ATOM 1077 O O . LYS A 1 134 ? 40.691 -3.603 -56.877 1.00 91.06 134 LYS A O 1
ATOM 1082 N N . ALA A 1 135 ? 42.657 -4.665 -56.654 1.00 89.62 135 ALA A N 1
ATOM 1083 C CA . ALA A 1 135 ? 42.729 -4.546 -55.198 1.00 89.62 135 ALA A CA 1
ATOM 1084 C C . ALA A 1 135 ? 42.783 -3.078 -54.723 1.00 89.62 135 ALA A C 1
ATOM 1086 O O . ALA A 1 135 ? 42.191 -2.744 -53.706 1.00 89.62 135 ALA A O 1
ATOM 1087 N N . GLU A 1 136 ? 43.426 -2.180 -55.478 1.00 90.81 136 GLU A N 1
ATOM 1088 C CA . GLU A 1 136 ? 43.395 -0.730 -55.225 1.00 90.81 136 GLU A CA 1
ATOM 1089 C C . GLU A 1 136 ? 41.980 -0.154 -55.374 1.00 90.81 136 GLU A C 1
ATOM 1091 O O . GLU A 1 136 ? 41.552 0.647 -54.548 1.00 90.81 136 GLU A O 1
ATOM 1096 N N . ALA A 1 137 ? 41.240 -0.569 -56.408 1.00 92.31 137 ALA A N 1
ATOM 1097 C CA . ALA A 1 137 ? 39.853 -0.152 -56.600 1.00 92.31 137 ALA A CA 1
ATOM 1098 C C . ALA A 1 137 ? 38.926 -0.720 -55.510 1.00 92.31 137 ALA A C 1
ATOM 1100 O O . ALA A 1 137 ? 38.083 0.007 -54.989 1.00 92.31 137 ALA A O 1
ATOM 1101 N N . ASP A 1 138 ? 39.116 -1.988 -55.136 1.00 90.81 138 ASP A N 1
ATOM 1102 C CA . ASP A 1 138 ? 38.359 -2.652 -54.071 1.00 90.81 138 ASP A CA 1
ATOM 1103 C C . ASP A 1 138 ? 38.648 -1.996 -52.702 1.00 90.81 138 ASP A C 1
ATOM 1105 O O . ASP A 1 138 ? 37.726 -1.796 -51.909 1.00 90.81 138 ASP A O 1
ATOM 1109 N N . LEU A 1 139 ? 39.893 -1.567 -52.444 1.00 93.00 139 LEU A N 1
ATOM 1110 C CA . LEU A 1 139 ? 40.256 -0.789 -51.254 1.00 93.00 139 LEU A CA 1
ATOM 1111 C C . LEU A 1 139 ? 39.604 0.598 -51.249 1.00 93.00 139 LEU A C 1
ATOM 1113 O O . LEU A 1 139 ? 39.017 0.975 -50.239 1.00 93.00 139 LEU A O 1
ATOM 1117 N N . GLN A 1 140 ? 39.655 1.339 -52.360 1.00 93.06 140 GLN A N 1
ATOM 1118 C CA . GLN A 1 140 ? 39.007 2.656 -52.465 1.00 93.06 140 GLN A CA 1
ATOM 1119 C C . GLN A 1 140 ? 37.495 2.578 -52.231 1.00 93.06 140 GLN A C 1
ATOM 1121 O O . GLN A 1 140 ? 36.908 3.462 -51.603 1.00 93.06 140 GLN A O 1
ATOM 1126 N N . GLU A 1 141 ? 36.853 1.524 -52.731 1.00 92.50 141 GLU A N 1
ATOM 1127 C CA . GLU A 1 141 ? 35.432 1.291 -52.494 1.00 92.50 141 GLU A CA 1
ATOM 1128 C C . GLU A 1 141 ? 35.164 0.922 -51.028 1.00 92.50 141 GLU A C 1
ATOM 1130 O O . GLU A 1 141 ? 34.256 1.477 -50.410 1.00 92.50 141 GLU A O 1
ATOM 1135 N N . ALA A 1 142 ? 35.988 0.061 -50.424 1.00 91.75 142 ALA A N 1
ATOM 1136 C CA . ALA A 1 142 ? 35.866 -0.285 -49.009 1.00 91.75 142 ALA A CA 1
ATOM 1137 C C . ALA A 1 142 ? 36.095 0.924 -48.078 1.00 91.75 142 ALA A C 1
ATOM 1139 O O . ALA A 1 142 ? 35.396 1.066 -47.074 1.00 91.75 142 ALA A O 1
ATOM 1140 N N . GLU A 1 143 ? 37.018 1.829 -48.421 1.00 90.69 143 GLU A N 1
ATOM 1141 C CA . GLU A 1 143 ? 37.246 3.093 -47.709 1.00 90.69 143 GLU A CA 1
ATOM 1142 C C . GLU A 1 143 ? 36.014 4.001 -47.764 1.00 90.69 143 GLU A C 1
ATOM 1144 O O . GLU A 1 143 ? 35.589 4.521 -46.728 1.00 90.69 143 GLU A O 1
ATOM 1149 N N . LYS A 1 144 ? 35.391 4.141 -48.942 1.00 91.62 144 LYS A N 1
ATOM 1150 C CA . LYS A 1 144 ? 34.132 4.887 -49.099 1.00 91.62 144 LYS A CA 1
ATOM 1151 C C . LYS A 1 144 ? 32.990 4.266 -48.305 1.00 91.62 144 LYS A C 1
ATOM 1153 O O . LYS A 1 144 ? 32.280 4.984 -47.604 1.00 91.62 144 LYS A O 1
ATOM 1158 N N . ILE A 1 145 ? 32.816 2.946 -48.392 1.00 90.81 145 ILE A N 1
ATOM 1159 C CA . ILE A 1 145 ? 31.758 2.227 -47.673 1.00 90.81 145 ILE A CA 1
ATOM 1160 C C . ILE A 1 145 ? 31.933 2.397 -46.166 1.00 90.81 145 ILE A C 1
ATOM 1162 O O . ILE A 1 145 ? 30.961 2.688 -45.474 1.00 90.81 145 ILE A O 1
ATOM 1166 N N . ARG A 1 146 ? 33.161 2.275 -45.650 1.00 93.06 146 ARG A N 1
ATOM 1167 C CA . ARG A 1 146 ? 33.450 2.506 -44.232 1.00 93.06 146 ARG A CA 1
ATOM 1168 C C . ARG A 1 146 ? 33.180 3.951 -43.831 1.00 93.06 146 ARG A C 1
ATOM 1170 O O . ARG A 1 146 ? 32.566 4.165 -42.793 1.00 93.06 146 ARG A O 1
ATOM 1177 N N . ALA A 1 147 ? 33.595 4.932 -44.632 1.00 87.69 147 ALA A N 1
ATOM 1178 C CA . ALA A 1 147 ? 33.318 6.343 -44.352 1.00 87.69 147 ALA A CA 1
ATOM 1179 C C . ALA A 1 147 ? 31.807 6.646 -44.314 1.00 87.69 147 ALA A C 1
ATOM 1181 O O . ALA A 1 147 ? 31.361 7.460 -43.513 1.00 87.69 147 ALA A O 1
ATOM 1182 N N . ALA A 1 148 ? 31.008 5.958 -45.134 1.00 89.12 148 ALA A N 1
ATOM 1183 C CA . ALA A 1 148 ? 29.551 6.080 -45.137 1.00 89.12 148 ALA A CA 1
ATOM 1184 C C . ALA A 1 148 ? 28.847 5.233 -44.055 1.00 89.12 148 ALA A C 1
ATOM 1186 O O . ALA A 1 148 ? 27.678 5.482 -43.752 1.00 89.12 148 ALA A O 1
ATOM 1187 N N . ALA A 1 149 ? 29.518 4.231 -43.479 1.00 90.81 149 ALA A N 1
ATOM 1188 C CA . ALA A 1 149 ? 28.924 3.300 -42.519 1.00 90.81 149 ALA A CA 1
ATOM 1189 C C . ALA A 1 149 ? 28.508 3.991 -41.215 1.00 90.81 149 ALA A C 1
ATOM 1191 O O . ALA A 1 149 ? 27.426 3.699 -40.708 1.00 90.81 149 ALA A O 1
ATOM 1192 N N . ASP A 1 150 ? 29.307 4.948 -40.730 1.00 86.12 150 ASP A N 1
ATOM 1193 C CA . ASP A 1 150 ? 28.974 5.750 -39.546 1.00 86.12 150 ASP A CA 1
ATOM 1194 C C . ASP A 1 150 ? 27.681 6.550 -39.777 1.00 86.12 150 ASP A C 1
ATOM 1196 O O . ASP A 1 150 ? 26.758 6.505 -38.964 1.00 86.12 150 ASP A O 1
ATOM 1200 N N . ASN A 1 151 ? 27.552 7.204 -40.935 1.00 87.06 151 ASN A N 1
ATOM 1201 C CA . ASN A 1 151 ? 26.350 7.963 -41.297 1.00 87.06 151 ASN A CA 1
ATOM 1202 C C . ASN A 1 151 ? 25.125 7.054 -41.458 1.00 87.06 151 ASN A C 1
ATOM 1204 O O . ASN A 1 151 ? 24.021 7.410 -41.052 1.00 87.06 151 ASN A O 1
ATOM 1208 N N . LYS A 1 152 ? 25.316 5.851 -42.010 1.00 89.12 152 LYS A N 1
ATOM 1209 C CA . LYS A 1 152 ? 24.248 4.859 -42.158 1.00 89.12 152 LYS A CA 1
ATOM 1210 C C . LYS A 1 152 ? 23.771 4.322 -40.806 1.00 89.12 152 LYS A C 1
ATOM 1212 O O . LYS A 1 152 ? 22.566 4.211 -40.598 1.00 89.12 152 LYS A O 1
ATOM 1217 N N . ALA A 1 153 ? 24.688 4.016 -39.890 1.00 88.38 153 ALA A N 1
ATOM 1218 C CA . ALA A 1 153 ? 24.347 3.595 -38.533 1.00 88.38 153 ALA A CA 1
ATOM 1219 C C . ALA A 1 153 ? 23.611 4.707 -37.769 1.00 88.38 153 ALA A C 1
ATOM 1221 O O . ALA A 1 153 ? 22.609 4.433 -37.110 1.00 88.38 153 ALA A O 1
ATOM 1222 N N . LYS A 1 154 ? 24.041 5.968 -37.923 1.00 85.62 154 LYS A N 1
ATOM 1223 C CA . LYS A 1 154 ? 23.345 7.136 -37.359 1.00 85.62 154 LYS A CA 1
ATOM 1224 C C . LYS A 1 154 ? 21.934 7.318 -37.921 1.00 85.62 154 LYS A C 1
ATOM 1226 O O . LYS A 1 154 ? 21.012 7.550 -37.148 1.00 85.62 154 LYS A O 1
ATOM 1231 N N . ALA A 1 155 ? 21.743 7.159 -39.230 1.00 85.62 155 ALA A N 1
ATOM 1232 C CA . ALA A 1 155 ? 20.417 7.240 -39.845 1.00 85.62 155 ALA A CA 1
ATOM 1233 C C . ALA A 1 155 ? 19.470 6.147 -39.314 1.00 85.62 155 ALA A C 1
ATOM 1235 O O . ALA A 1 155 ? 18.324 6.432 -38.981 1.00 85.62 155 ALA A O 1
ATOM 1236 N N . MET A 1 156 ? 19.965 4.913 -39.155 1.00 89.25 156 MET A N 1
ATOM 1237 C CA . MET A 1 156 ? 19.192 3.820 -38.547 1.00 89.25 156 MET A CA 1
ATOM 1238 C C . MET A 1 156 ? 18.834 4.106 -37.080 1.00 89.25 156 MET A C 1
ATOM 1240 O O . MET A 1 156 ? 17.717 3.830 -36.646 1.00 89.25 156 MET A O 1
ATOM 1244 N N . PHE A 1 157 ? 19.768 4.687 -36.323 1.00 85.69 157 PHE A N 1
ATOM 1245 C CA . PHE A 1 157 ? 19.538 5.107 -34.943 1.00 85.69 157 PHE A CA 1
ATOM 1246 C C . PHE A 1 157 ? 18.462 6.199 -34.840 1.00 85.69 157 PHE A C 1
ATOM 1248 O O . PHE A 1 157 ? 17.578 6.110 -33.987 1.00 85.69 157 PHE A O 1
ATOM 1255 N N . GLN A 1 158 ? 18.488 7.187 -35.737 1.00 82.88 158 GLN A N 1
ATOM 1256 C CA . GLN A 1 158 ? 17.470 8.235 -35.819 1.00 82.88 158 GLN A CA 1
ATOM 1257 C C . GLN A 1 158 ? 16.093 7.663 -36.162 1.00 82.88 158 GLN A C 1
ATOM 1259 O O . GLN A 1 158 ? 15.131 7.920 -35.440 1.00 82.88 158 GLN A O 1
ATOM 1264 N N . GLU A 1 159 ? 16.003 6.822 -37.195 1.00 85.62 159 GLU A N 1
ATOM 1265 C CA . GLU A 1 159 ? 14.750 6.168 -37.584 1.00 85.62 159 GLU A CA 1
ATOM 1266 C C . GLU A 1 159 ? 14.159 5.363 -36.416 1.00 85.62 159 GLU A C 1
ATOM 1268 O O . GLU A 1 159 ? 12.951 5.396 -36.182 1.00 85.62 159 GLU A O 1
ATOM 1273 N N . ARG A 1 160 ? 14.998 4.698 -35.611 1.00 85.88 160 ARG A N 1
ATOM 1274 C CA . ARG A 1 160 ? 14.563 3.992 -34.397 1.00 85.88 160 ARG A CA 1
ATOM 1275 C C . ARG A 1 160 ? 14.005 4.930 -33.321 1.00 85.88 160 ARG A C 1
ATOM 1277 O O . ARG A 1 160 ? 13.028 4.569 -32.673 1.00 85.88 160 ARG A O 1
ATOM 1284 N N . ILE A 1 161 ? 14.601 6.104 -33.113 1.00 81.50 161 ILE A N 1
ATOM 1285 C CA . ILE A 1 161 ? 14.103 7.100 -32.146 1.00 81.50 161 ILE A CA 1
ATOM 1286 C C . ILE A 1 161 ? 12.798 7.740 -32.635 1.00 81.50 161 ILE A C 1
ATOM 1288 O O . ILE A 1 161 ? 11.895 7.993 -31.839 1.00 81.50 161 ILE A O 1
ATOM 1292 N N . GLU A 1 162 ? 12.687 8.019 -33.932 1.00 79.81 162 GLU A N 1
ATOM 1293 C CA . GLU A 1 162 ? 11.503 8.642 -34.529 1.00 79.81 162 GLU A CA 1
ATOM 1294 C C . GLU A 1 162 ? 10.316 7.684 -34.626 1.00 79.81 162 GLU A C 1
ATOM 1296 O O . GLU A 1 162 ? 9.180 8.094 -34.390 1.00 79.81 162 GLU A O 1
ATOM 1301 N N . SER A 1 163 ? 10.576 6.413 -34.942 1.00 81.38 163 SER A N 1
ATOM 1302 C CA . SER A 1 163 ? 9.552 5.364 -35.025 1.00 81.38 163 SER A CA 1
ATOM 1303 C C . SER A 1 163 ? 9.140 4.803 -33.667 1.00 81.38 163 SER A C 1
ATOM 1305 O O . SER A 1 163 ? 8.087 4.168 -33.562 1.00 81.38 163 SER A O 1
ATOM 1307 N N . ALA A 1 164 ? 9.937 5.023 -32.620 1.00 79.00 164 ALA A N 1
ATOM 1308 C CA . ALA A 1 164 ? 9.539 4.672 -31.271 1.00 79.00 164 ALA A CA 1
ATOM 1309 C C . ALA A 1 164 ? 8.350 5.540 -30.842 1.00 79.00 164 ALA A C 1
ATOM 1311 O O . ALA A 1 164 ? 8.465 6.761 -30.718 1.00 79.00 164 ALA A O 1
ATOM 1312 N N . ASP A 1 165 ? 7.213 4.900 -30.560 1.00 81.19 165 ASP A N 1
ATOM 1313 C CA . ASP A 1 165 ? 6.017 5.568 -30.040 1.00 81.19 165 ASP A CA 1
ATOM 1314 C C . ASP A 1 165 ? 6.167 5.900 -28.544 1.00 81.19 165 ASP A C 1
ATOM 1316 O O . ASP A 1 165 ? 5.480 5.393 -27.653 1.00 81.19 165 ASP A O 1
ATOM 1320 N N . VAL A 1 166 ? 7.151 6.751 -28.265 1.00 81.69 166 VAL A N 1
ATOM 1321 C CA . VAL A 1 166 ? 7.517 7.195 -26.923 1.00 81.69 166 VAL A CA 1
ATOM 1322 C C . VAL A 1 166 ? 6.358 7.928 -26.258 1.00 81.69 166 VAL A C 1
ATOM 1324 O O . VAL A 1 166 ? 6.139 7.786 -25.057 1.00 81.69 166 VAL A O 1
ATOM 1327 N N . GLN A 1 167 ? 5.589 8.696 -27.028 1.00 82.00 167 GLN A N 1
ATOM 1328 C CA . GLN A 1 167 ? 4.481 9.468 -26.487 1.00 82.00 167 GLN A CA 1
ATOM 1329 C C . GLN A 1 167 ? 3.360 8.559 -25.975 1.00 82.00 167 GLN A C 1
ATOM 1331 O O . GLN A 1 167 ? 2.804 8.832 -24.907 1.00 82.00 167 GLN A O 1
ATOM 1336 N N . THR A 1 168 ? 3.078 7.451 -26.664 1.00 86.25 168 THR A N 1
ATOM 1337 C CA . THR A 1 168 ? 2.169 6.419 -26.151 1.00 86.25 168 THR A CA 1
ATOM 1338 C C . THR A 1 168 ? 2.733 5.752 -24.900 1.00 86.25 168 THR A C 1
ATOM 1340 O O . THR A 1 168 ? 2.014 5.673 -23.908 1.00 86.25 168 THR A O 1
ATOM 1343 N N . LEU A 1 169 ? 4.018 5.374 -24.871 1.00 85.88 169 LEU A N 1
ATOM 1344 C CA . LEU A 1 169 ? 4.643 4.770 -23.679 1.00 85.88 169 LEU A CA 1
ATOM 1345 C C . LEU A 1 169 ? 4.560 5.679 -22.442 1.00 85.88 169 LEU A C 1
ATOM 1347 O O . LEU A 1 169 ? 4.179 5.238 -21.357 1.00 85.88 169 LEU A O 1
ATOM 1351 N N . LEU A 1 170 ? 4.869 6.969 -22.593 1.00 87.12 170 LEU A N 1
ATOM 1352 C CA . LEU A 1 170 ? 4.768 7.942 -21.501 1.00 87.12 170 LEU A CA 1
ATOM 1353 C C . LEU A 1 170 ? 3.311 8.182 -21.082 1.00 87.12 170 LEU A C 1
ATOM 1355 O O . LEU A 1 170 ? 3.021 8.327 -19.891 1.00 87.12 170 LEU A O 1
ATOM 1359 N N . SER A 1 171 ? 2.380 8.175 -22.036 1.00 87.88 171 SER A N 1
ATOM 1360 C CA . SER A 1 171 ? 0.947 8.300 -21.750 1.00 87.88 171 SER A CA 1
ATOM 1361 C C . SER A 1 171 ? 0.414 7.086 -20.985 1.00 87.88 171 SER A C 1
ATOM 1363 O O . SER A 1 171 ? -0.308 7.249 -20.000 1.00 87.88 171 SER A O 1
ATOM 1365 N N . GLU A 1 172 ? 0.808 5.876 -21.380 1.00 88.56 172 GLU A N 1
ATOM 1366 C CA . GLU A 1 172 ? 0.484 4.634 -20.678 1.00 88.56 172 GLU A CA 1
ATOM 1367 C C . GLU A 1 172 ? 1.085 4.604 -19.269 1.00 88.56 172 GLU A C 1
ATOM 1369 O O . GLU A 1 172 ? 0.383 4.261 -18.314 1.00 88.56 172 GLU A O 1
ATOM 1374 N N . LEU A 1 173 ? 2.347 5.020 -19.108 1.00 88.69 173 LEU A N 1
ATOM 1375 C CA . LEU A 1 173 ? 2.998 5.134 -17.801 1.00 88.69 173 LEU A CA 1
ATOM 1376 C C . LEU A 1 173 ? 2.236 6.095 -16.883 1.00 88.69 173 LEU A C 1
ATOM 1378 O O . LEU A 1 173 ? 1.937 5.761 -15.733 1.00 88.69 173 LEU A O 1
ATOM 1382 N N . SER A 1 174 ? 1.876 7.270 -17.403 1.00 89.50 174 SER A N 1
ATOM 1383 C CA . SER A 1 174 ? 1.074 8.257 -16.677 1.00 89.50 174 SER A CA 1
ATOM 1384 C C . SER A 1 174 ? -0.286 7.683 -16.275 1.00 89.50 174 SER A C 1
ATOM 1386 O O . SER A 1 174 ? -0.681 7.780 -15.112 1.00 89.50 174 SER A O 1
ATOM 1388 N N . TYR A 1 175 ? -0.975 7.008 -17.198 1.00 90.50 175 TYR A N 1
ATOM 1389 C CA . TYR A 1 175 ? -2.275 6.391 -16.945 1.00 90.50 175 TYR A CA 1
ATOM 1390 C C . TYR A 1 175 ? -2.208 5.303 -15.863 1.00 90.50 175 TYR A C 1
ATOM 1392 O O . TYR A 1 175 ? -2.988 5.327 -14.906 1.00 90.50 175 TYR A O 1
ATOM 1400 N N . LYS A 1 176 ? -1.251 4.372 -15.965 1.00 88.31 176 LYS A N 1
ATOM 1401 C CA . LYS A 1 176 ? -1.060 3.303 -14.972 1.00 88.31 176 LYS A CA 1
ATOM 1402 C C . LYS A 1 176 ? -0.703 3.868 -13.599 1.00 88.31 176 LYS A C 1
ATOM 1404 O O . LYS A 1 176 ? -1.248 3.414 -12.591 1.00 88.31 176 LYS A O 1
ATOM 1409 N N . SER A 1 177 ? 0.140 4.899 -13.553 1.00 89.81 177 SER A N 1
ATOM 1410 C CA . SER A 1 177 ? 0.476 5.584 -12.305 1.00 89.81 177 SER A CA 1
ATOM 1411 C C . SER A 1 177 ? -0.733 6.269 -11.673 1.00 89.81 177 SER A C 1
ATOM 1413 O O . SER A 1 177 ? -1.016 6.059 -10.493 1.00 89.81 177 SER A O 1
ATOM 1415 N N . GLN A 1 178 ? -1.529 7.004 -12.454 1.00 89.31 178 GLN A N 1
ATOM 1416 C CA . GLN A 1 178 ? -2.769 7.614 -11.968 1.00 89.31 178 GLN A CA 1
ATOM 1417 C C . GLN A 1 178 ? -3.766 6.572 -11.450 1.00 89.31 178 GLN A C 1
ATOM 1419 O O . GLN A 1 178 ? -4.416 6.801 -10.424 1.00 89.31 178 GLN A O 1
ATOM 1424 N N . ALA A 1 179 ? -3.865 5.414 -12.107 1.00 88.75 179 ALA A N 1
ATOM 1425 C CA . ALA A 1 179 ? -4.705 4.314 -11.649 1.00 88.75 179 ALA A CA 1
ATOM 1426 C C . ALA A 1 179 ? -4.233 3.771 -10.288 1.00 88.75 179 ALA A C 1
ATOM 1428 O O . ALA A 1 179 ? -5.047 3.612 -9.376 1.00 88.75 179 ALA A O 1
ATOM 1429 N N . ALA A 1 180 ? -2.928 3.549 -10.108 1.00 85.88 180 ALA A N 1
ATOM 1430 C CA . ALA A 1 180 ? -2.359 3.110 -8.833 1.00 85.88 180 ALA A CA 1
ATOM 1431 C C . ALA A 1 180 ? -2.531 4.164 -7.722 1.00 85.88 180 ALA A C 1
ATOM 1433 O O . ALA A 1 180 ? -2.983 3.839 -6.623 1.00 85.88 180 ALA A O 1
ATOM 1434 N N . VAL A 1 181 ? -2.268 5.441 -8.018 1.00 89.75 181 VAL A N 1
ATOM 1435 C CA . VAL A 1 181 ? -2.486 6.573 -7.099 1.00 89.75 181 VAL A CA 1
ATOM 1436 C C . VAL A 1 181 ? -3.951 6.661 -6.665 1.00 89.75 181 VAL A C 1
ATOM 1438 O O . VAL A 1 181 ? -4.235 6.863 -5.482 1.00 89.75 181 VAL A O 1
ATOM 1441 N N . THR A 1 182 ? -4.885 6.470 -7.599 1.00 88.50 182 THR A N 1
ATOM 1442 C CA . THR A 1 182 ? -6.327 6.444 -7.316 1.00 88.50 182 THR A CA 1
ATOM 1443 C C . THR A 1 182 ? -6.697 5.273 -6.411 1.00 88.50 182 THR A C 1
ATOM 1445 O O . THR A 1 182 ? -7.402 5.472 -5.425 1.00 88.50 182 THR A O 1
ATOM 1448 N N . ARG A 1 183 ? -6.181 4.065 -6.678 1.00 84.50 183 ARG A N 1
ATOM 1449 C CA . ARG A 1 183 ? -6.404 2.888 -5.817 1.00 84.50 183 ARG A CA 1
ATOM 1450 C C . ARG A 1 183 ? -5.901 3.126 -4.392 1.00 84.50 183 ARG A C 1
ATOM 1452 O O . ARG A 1 183 ? -6.643 2.885 -3.442 1.00 84.50 183 ARG A O 1
ATOM 1459 N N . LEU A 1 184 ? -4.688 3.665 -4.246 1.00 85.62 184 LEU A N 1
ATOM 1460 C CA . LEU A 1 184 ? -4.118 4.038 -2.947 1.00 85.62 184 LEU A CA 1
ATOM 1461 C C . LEU A 1 184 ? -5.007 5.052 -2.221 1.00 85.62 184 LEU A C 1
ATOM 1463 O O . LEU A 1 184 ? -5.320 4.881 -1.044 1.00 85.62 184 LEU A O 1
ATOM 1467 N N . LYS A 1 185 ? -5.467 6.086 -2.934 1.00 90.19 185 LYS A N 1
ATOM 1468 C CA . LYS A 1 185 ? -6.335 7.118 -2.364 1.00 90.19 185 LYS A CA 1
ATOM 1469 C C . LYS A 1 185 ? -7.696 6.567 -1.936 1.00 90.19 185 LYS A C 1
ATOM 1471 O O . LYS A 1 185 ? -8.140 6.897 -0.840 1.00 90.19 185 LYS A O 1
ATOM 1476 N N . ASN A 1 186 ? -8.332 5.723 -2.741 1.00 86.38 186 ASN A N 1
ATOM 1477 C CA . ASN A 1 186 ? -9.595 5.089 -2.366 1.00 86.38 186 ASN A CA 1
ATOM 1478 C C . ASN A 1 186 ? -9.419 4.234 -1.109 1.00 86.38 186 ASN A C 1
ATOM 1480 O O . ASN A 1 186 ? -10.218 4.343 -0.182 1.00 86.38 186 ASN A O 1
ATOM 1484 N N . ARG A 1 187 ? -8.313 3.485 -1.009 1.00 82.62 187 ARG A N 1
ATOM 1485 C CA . ARG A 1 187 ? -8.038 2.683 0.185 1.00 82.62 187 ARG A CA 1
ATOM 1486 C C . ARG A 1 187 ? -7.818 3.529 1.438 1.00 82.62 187 ARG A C 1
ATOM 1488 O O . ARG A 1 187 ? -8.295 3.170 2.510 1.00 82.62 187 ARG A O 1
ATOM 1495 N N . GLU A 1 188 ? -7.139 4.671 1.323 1.00 87.69 188 GLU A N 1
ATOM 1496 C CA . GLU A 1 188 ? -7.026 5.624 2.437 1.00 87.69 188 GLU A CA 1
ATOM 1497 C C . GLU A 1 188 ? -8.396 6.103 2.937 1.00 87.69 188 GLU A C 1
ATOM 1499 O O . GLU A 1 188 ? -8.567 6.289 4.143 1.00 87.69 188 GLU A O 1
ATOM 1504 N N . VAL A 1 189 ? -9.342 6.339 2.020 1.00 88.75 189 VAL A N 1
ATOM 1505 C CA . VAL A 1 189 ? -10.706 6.780 2.347 1.00 88.75 189 VAL A CA 1
ATOM 1506 C C . VAL A 1 189 ? -11.469 5.659 3.041 1.00 88.75 189 VAL A C 1
ATOM 1508 O O . VAL A 1 189 ? -11.995 5.892 4.122 1.00 88.75 189 VAL A O 1
ATOM 1511 N N . GLU A 1 190 ? -11.440 4.438 2.503 1.00 81.50 190 GLU A N 1
ATOM 1512 C CA . GLU A 1 190 ? -12.067 3.264 3.129 1.00 81.50 190 GLU A CA 1
ATOM 1513 C C . GLU A 1 190 ? -11.564 3.046 4.563 1.00 81.50 190 GLU A C 1
ATOM 1515 O O . GLU A 1 190 ? -12.353 2.861 5.488 1.00 81.50 190 GLU A O 1
ATOM 1520 N N . ILE A 1 191 ? -10.246 3.124 4.776 1.00 82.94 191 ILE A N 1
ATOM 1521 C CA . ILE A 1 191 ? -9.653 2.993 6.112 1.00 82.94 191 ILE A CA 1
ATOM 1522 C C . ILE A 1 191 ? -10.146 4.108 7.033 1.00 82.94 191 ILE A C 1
ATOM 1524 O O . ILE A 1 191 ? -10.480 3.847 8.187 1.00 82.94 191 ILE A O 1
ATOM 1528 N N . LYS A 1 192 ? -10.215 5.347 6.535 1.00 90.12 192 LYS A N 1
ATOM 1529 C CA . LYS A 1 192 ? -10.701 6.489 7.314 1.00 90.12 192 LYS A CA 1
ATOM 1530 C C . LYS A 1 192 ? -12.173 6.314 7.703 1.00 90.12 192 LYS A C 1
ATOM 1532 O O . LYS A 1 192 ? -12.509 6.513 8.863 1.00 90.12 192 LYS A O 1
ATOM 1537 N N . GLU A 1 193 ? -13.024 5.851 6.795 1.00 82.44 193 GLU A N 1
ATOM 1538 C CA . GLU A 1 193 ? -14.426 5.554 7.107 1.00 82.44 193 GLU A CA 1
ATOM 1539 C C . GLU A 1 193 ? -14.574 4.470 8.183 1.00 82.44 193 GLU A C 1
ATOM 1541 O O . GLU A 1 193 ? -15.456 4.556 9.040 1.00 82.44 193 GLU A O 1
ATOM 1546 N N . VAL A 1 194 ? -13.715 3.445 8.162 1.00 81.50 194 VAL A N 1
ATOM 1547 C CA . VAL A 1 194 ? -13.688 2.424 9.218 1.00 81.50 194 VAL A CA 1
ATOM 1548 C C . VAL A 1 194 ? -13.246 3.034 10.547 1.00 81.50 194 VAL A C 1
ATOM 1550 O O . VAL A 1 194 ? -13.896 2.787 11.560 1.00 81.50 194 VAL A O 1
ATOM 1553 N N . GLU A 1 195 ? -12.190 3.852 10.565 1.00 86.19 195 GLU A N 1
ATOM 1554 C CA . GLU A 1 195 ? -11.758 4.556 11.780 1.00 86.19 195 GLU A CA 1
ATOM 1555 C C . GLU A 1 195 ? -12.881 5.399 12.392 1.00 86.19 195 GLU A C 1
ATOM 1557 O O . GLU A 1 195 ? -13.088 5.326 13.602 1.00 86.19 195 GLU A O 1
ATOM 1562 N N . ASP A 1 196 ? -13.614 6.157 11.574 1.00 84.94 196 ASP A N 1
ATOM 1563 C CA . ASP A 1 196 ? -14.701 7.029 12.036 1.00 84.94 196 ASP A CA 1
ATOM 1564 C C . ASP A 1 196 ? -15.837 6.212 12.668 1.00 84.94 196 ASP A C 1
ATOM 1566 O O . ASP A 1 196 ? -16.263 6.492 13.789 1.00 84.94 196 ASP A O 1
ATOM 1570 N N . LYS A 1 197 ? -16.254 5.114 12.021 1.00 79.75 197 LYS A N 1
ATOM 1571 C CA . LYS A 1 197 ? -17.259 4.192 12.583 1.00 79.75 197 LYS A CA 1
ATOM 1572 C C . LYS A 1 197 ? -16.802 3.571 13.902 1.00 79.75 197 LYS A C 1
ATOM 1574 O O . LYS A 1 197 ? -17.606 3.390 14.817 1.00 79.75 197 LYS A O 1
ATOM 1579 N N . LEU A 1 198 ? -15.519 3.223 14.010 1.00 83.81 198 LEU A N 1
ATOM 1580 C CA . LEU A 1 198 ? -14.958 2.692 15.250 1.00 83.81 198 LEU A CA 1
ATOM 1581 C C . LEU A 1 198 ? -14.910 3.752 16.354 1.00 83.81 198 LEU A C 1
ATOM 1583 O O . LEU A 1 198 ? -15.165 3.417 17.510 1.00 83.81 198 LEU A O 1
ATOM 1587 N N . GLN A 1 199 ? -14.628 5.014 16.022 1.00 90.00 199 GLN A N 1
ATOM 1588 C CA . GLN A 1 199 ? -14.684 6.119 16.981 1.00 90.00 199 GLN A CA 1
ATOM 1589 C C . GLN A 1 199 ? -16.099 6.311 17.531 1.00 90.00 199 GLN A C 1
ATOM 1591 O O . GLN A 1 199 ? -16.264 6.375 18.751 1.00 90.00 199 GLN A O 1
ATOM 1596 N N . ASP A 1 200 ? -17.118 6.312 16.671 1.00 84.81 200 ASP A N 1
ATOM 1597 C CA . ASP A 1 200 ? -18.519 6.414 17.098 1.00 84.81 200 ASP A CA 1
ATOM 1598 C C . ASP A 1 200 ? -18.913 5.255 18.027 1.00 84.81 200 ASP A C 1
ATOM 1600 O O . ASP A 1 200 ? -19.468 5.467 19.112 1.00 84.81 200 ASP A O 1
ATOM 1604 N N . ALA A 1 201 ? -18.543 4.025 17.657 1.00 79.50 201 ALA A N 1
ATOM 1605 C CA . ALA A 1 201 ? -18.793 2.839 18.471 1.00 79.50 201 ALA A CA 1
ATOM 1606 C C . ALA A 1 201 ? -18.077 2.895 19.833 1.00 79.50 201 ALA A C 1
ATOM 1608 O O . ALA A 1 201 ? -18.630 2.461 20.846 1.00 79.50 201 ALA A O 1
ATOM 1609 N N . ILE A 1 202 ? -16.859 3.448 19.891 1.00 86.56 202 ILE A N 1
ATOM 1610 C CA . ILE A 1 202 ? -16.128 3.673 21.145 1.00 86.56 202 ILE A CA 1
ATOM 1611 C C . ILE A 1 202 ? -16.858 4.684 22.027 1.00 86.56 202 ILE A C 1
ATOM 1613 O O . ILE A 1 202 ? -16.991 4.450 23.230 1.00 86.56 202 ILE A O 1
ATOM 1617 N N . VAL A 1 203 ? -17.353 5.785 21.458 1.00 92.62 203 VAL A N 1
ATOM 1618 C CA . VAL A 1 203 ? -18.115 6.791 22.212 1.00 92.62 203 VAL A CA 1
ATOM 1619 C C . VAL A 1 203 ? -19.377 6.164 22.807 1.00 92.62 203 VAL A C 1
ATOM 1621 O O . VAL A 1 203 ? -19.672 6.366 23.987 1.00 92.62 203 VAL A O 1
ATOM 1624 N N . GLU A 1 204 ? -20.104 5.361 22.031 1.00 86.75 204 GLU A N 1
ATOM 1625 C CA . GLU A 1 204 ? -21.293 4.660 22.515 1.00 86.75 204 GLU A CA 1
ATOM 1626 C C . GLU A 1 204 ? -20.958 3.615 23.591 1.00 86.75 204 GLU A C 1
ATOM 1628 O O . GLU A 1 204 ? -21.615 3.546 24.635 1.00 86.75 204 GLU A O 1
ATOM 1633 N N . ALA A 1 205 ? -19.904 2.823 23.390 1.00 82.31 205 ALA A N 1
ATOM 1634 C CA . ALA A 1 205 ? -19.445 1.852 24.376 1.00 82.31 205 ALA A CA 1
ATOM 1635 C C . ALA A 1 205 ? -19.005 2.523 25.684 1.00 82.31 205 ALA A C 1
ATOM 1637 O O . ALA A 1 205 ? -19.343 2.026 26.757 1.00 82.31 205 ALA A O 1
ATOM 1638 N N . THR A 1 206 ? -18.339 3.676 25.602 1.00 89.12 206 THR A N 1
ATOM 1639 C CA . THR A 1 206 ? -17.931 4.476 26.766 1.00 89.12 206 THR A CA 1
ATOM 1640 C C . THR A 1 206 ? -19.150 4.981 27.539 1.00 89.12 206 THR A C 1
ATOM 1642 O O . THR A 1 206 ? -19.212 4.814 28.754 1.00 89.12 206 THR A O 1
ATOM 1645 N N . LYS A 1 207 ? -20.179 5.505 26.853 1.00 93.50 207 LYS A N 1
ATOM 1646 C CA . LYS A 1 207 ? -21.449 5.896 27.499 1.00 93.50 207 LYS A CA 1
ATOM 1647 C C . LYS A 1 207 ? -22.107 4.716 28.217 1.00 93.50 207 LYS A C 1
ATOM 1649 O O . LYS A 1 207 ? -22.562 4.849 29.352 1.00 93.50 207 LYS A O 1
ATOM 1654 N N . ASN A 1 208 ? -22.134 3.551 27.572 1.00 85.06 208 ASN A N 1
ATOM 1655 C CA . ASN A 1 208 ? -22.699 2.333 28.151 1.00 85.06 208 ASN A CA 1
ATOM 1656 C C . ASN A 1 208 ? -21.893 1.824 29.355 1.00 85.06 208 ASN A C 1
ATOM 1658 O O . ASN A 1 208 ? -22.490 1.354 30.321 1.00 85.06 208 ASN A O 1
ATOM 1662 N N . HIS A 1 209 ? -20.564 1.945 29.324 1.00 87.25 209 HIS A N 1
ATOM 1663 C CA . HIS A 1 209 ? -19.694 1.645 30.460 1.00 87.25 209 HIS A CA 1
ATOM 1664 C C . HIS A 1 209 ? -20.033 2.536 31.663 1.00 87.25 209 HIS A C 1
ATOM 1666 O O . HIS A 1 209 ? -20.316 2.020 32.744 1.00 87.25 209 HIS A O 1
ATOM 1672 N N . THR A 1 210 ? -20.096 3.859 31.468 1.00 92.88 210 THR A N 1
ATOM 1673 C CA . THR A 1 210 ? -20.460 4.811 32.530 1.00 92.88 210 THR A CA 1
ATOM 1674 C C . THR A 1 210 ? -21.837 4.503 33.111 1.00 92.88 210 THR A C 1
ATOM 1676 O O . THR A 1 210 ? -21.979 4.386 34.325 1.00 92.88 210 THR A O 1
ATOM 1679 N N . LYS A 1 211 ? -22.837 4.265 32.254 1.00 93.25 211 LYS A N 1
ATOM 1680 C CA . LYS A 1 211 ? -24.196 3.916 32.689 1.00 93.25 211 LYS A CA 1
ATOM 1681 C C . LYS A 1 211 ? -24.244 2.605 33.482 1.00 93.25 211 LYS A C 1
ATOM 1683 O O . LYS A 1 211 ? -24.994 2.500 34.449 1.00 93.25 211 LYS A O 1
ATOM 1688 N N . ALA A 1 212 ? -23.451 1.602 33.097 1.00 87.44 212 ALA A N 1
ATOM 1689 C CA . ALA A 1 212 ? -23.346 0.350 33.845 1.00 87.44 212 ALA A CA 1
ATOM 1690 C C . ALA A 1 212 ? -22.725 0.570 35.235 1.00 87.44 212 ALA A C 1
ATOM 1692 O O . ALA A 1 212 ? -23.210 -0.001 36.209 1.00 87.44 212 ALA A O 1
ATOM 1693 N N . LEU A 1 213 ? -21.710 1.434 35.351 1.00 90.00 213 LEU A N 1
ATOM 1694 C CA . LEU A 1 213 ? -21.122 1.804 36.643 1.00 90.00 213 LEU A CA 1
ATOM 1695 C C . LEU A 1 213 ? -22.096 2.586 37.534 1.00 90.00 213 LEU A C 1
ATOM 1697 O O . LEU A 1 213 ? -22.149 2.338 38.736 1.00 90.00 213 LEU A O 1
ATOM 1701 N N . GLU A 1 214 ? -22.881 3.503 36.969 1.00 94.94 214 GLU A N 1
ATOM 1702 C CA . GLU A 1 214 ? -23.931 4.224 37.703 1.00 94.94 214 GLU A CA 1
ATOM 1703 C C . GLU A 1 214 ? -24.994 3.260 38.236 1.00 94.94 214 GLU A C 1
ATOM 1705 O O . GLU A 1 214 ? -25.298 3.267 39.427 1.00 94.94 214 GLU A O 1
ATOM 1710 N N . LYS A 1 215 ? -25.500 2.361 37.383 1.00 93.38 215 LYS A N 1
ATOM 1711 C CA . LYS A 1 215 ? -26.489 1.355 37.789 1.00 93.38 215 LYS A CA 1
ATOM 1712 C C . LYS A 1 215 ? -25.941 0.369 38.809 1.00 93.38 215 LYS A C 1
ATOM 1714 O O . LYS A 1 215 ? -26.660 -0.006 39.729 1.00 93.38 215 LYS A O 1
ATOM 1719 N N . LYS A 1 216 ? -24.666 -0.003 38.695 1.00 92.12 216 LYS A N 1
ATOM 1720 C CA . LYS A 1 216 ? -23.979 -0.793 39.716 1.00 92.12 216 LYS A CA 1
ATOM 1721 C C . LYS A 1 216 ? -24.003 -0.082 41.071 1.00 92.12 216 LYS A C 1
ATOM 1723 O O . LYS A 1 216 ? -24.396 -0.709 42.045 1.00 92.12 216 LYS A O 1
ATOM 1728 N N . LYS A 1 217 ? -23.654 1.209 41.125 1.00 95.25 217 LYS A N 1
ATOM 1729 C CA . LYS A 1 217 ? -23.686 1.997 42.371 1.00 95.25 217 LYS A CA 1
ATOM 1730 C C . LYS A 1 217 ? -25.094 2.097 42.961 1.00 95.25 217 LYS A C 1
ATOM 1732 O O . LYS A 1 217 ? -25.254 1.960 44.167 1.00 95.25 217 LYS A O 1
ATOM 1737 N N . GLU A 1 218 ? -26.114 2.301 42.124 1.00 95.19 218 GLU A N 1
ATOM 1738 C CA . GLU A 1 218 ? -27.516 2.298 42.573 1.00 95.19 218 GLU A CA 1
ATOM 1739 C C . GLU A 1 218 ? -27.917 0.951 43.197 1.00 95.19 218 GLU A C 1
ATOM 1741 O O . GLU A 1 218 ? -28.604 0.923 44.215 1.00 95.19 218 GLU A O 1
ATOM 1746 N N . VAL A 1 219 ? -27.500 -0.167 42.592 1.00 94.44 219 VAL A N 1
ATOM 1747 C CA . VAL A 1 219 ? -27.767 -1.512 43.121 1.00 94.44 219 VAL A CA 1
ATOM 1748 C C . VAL A 1 219 ? -26.974 -1.771 44.399 1.00 94.44 219 VAL A C 1
ATOM 1750 O O . VAL A 1 219 ? -27.537 -2.316 45.337 1.00 94.44 219 VAL A O 1
ATOM 1753 N N . GLU A 1 220 ? -25.709 -1.353 44.474 1.00 93.25 220 GLU A N 1
ATOM 1754 C CA . GLU A 1 220 ? -24.881 -1.480 45.682 1.00 93.25 220 GLU A CA 1
ATOM 1755 C C . GLU A 1 220 ? -25.489 -0.730 46.874 1.00 93.25 220 GLU A C 1
ATOM 1757 O O . GLU A 1 220 ? -25.520 -1.281 47.970 1.00 93.25 220 GLU A O 1
ATOM 1762 N N . ALA A 1 221 ? -26.049 0.464 46.657 1.00 95.88 221 ALA A N 1
ATOM 1763 C CA . ALA A 1 221 ? -26.744 1.209 47.707 1.00 95.88 221 ALA A CA 1
ATOM 1764 C C . ALA A 1 221 ? -28.000 0.476 48.218 1.00 95.88 221 ALA A C 1
ATOM 1766 O O . ALA A 1 221 ? -28.223 0.399 49.423 1.00 95.88 221 ALA A O 1
ATOM 1767 N N . LYS A 1 222 ? -28.802 -0.109 47.313 1.00 94.81 222 LYS A N 1
ATOM 1768 C CA . LYS A 1 222 ? -29.973 -0.923 47.695 1.00 94.81 222 LYS A CA 1
ATOM 1769 C C . LYS A 1 222 ? -29.575 -2.205 48.416 1.00 94.81 222 LYS A C 1
ATOM 1771 O O . LYS A 1 222 ? -30.236 -2.609 49.361 1.00 94.81 222 LYS A O 1
ATOM 1776 N N . LEU A 1 223 ? -28.493 -2.835 47.965 1.00 93.06 223 LEU A N 1
ATOM 1777 C CA . LEU A 1 223 ? -27.948 -4.041 48.573 1.00 93.06 223 LEU A CA 1
ATOM 1778 C C . LEU A 1 223 ? -27.537 -3.776 50.026 1.00 93.06 223 LEU A C 1
ATOM 1780 O O . LEU A 1 223 ? -27.811 -4.591 50.897 1.00 93.06 223 LEU A O 1
ATOM 1784 N N . GLU A 1 224 ? -26.899 -2.634 50.292 1.00 93.44 224 GLU A N 1
ATOM 1785 C CA . GLU A 1 224 ? -26.507 -2.221 51.643 1.00 93.44 224 GLU A CA 1
ATOM 1786 C C . GLU A 1 224 ? -27.726 -2.014 52.561 1.00 93.44 224 GLU A C 1
ATOM 1788 O O . GLU A 1 224 ? -27.721 -2.482 53.702 1.00 93.44 224 GLU A O 1
ATOM 1793 N N . GLU A 1 225 ? -28.793 -1.393 52.046 1.00 94.25 225 GLU A N 1
ATOM 1794 C CA . GLU A 1 225 ? -30.068 -1.227 52.758 1.00 94.25 225 GLU A CA 1
ATOM 1795 C C . GLU A 1 225 ? -30.736 -2.580 53.065 1.00 94.25 225 GLU A C 1
ATOM 1797 O O . GLU A 1 225 ? -31.040 -2.876 54.224 1.00 94.25 225 GLU A O 1
ATOM 1802 N N . ASP A 1 226 ? -30.900 -3.441 52.056 1.00 92.44 226 ASP A N 1
ATOM 1803 C CA . ASP A 1 226 ? -31.540 -4.752 52.214 1.00 92.44 226 ASP A CA 1
ATOM 1804 C C . ASP A 1 226 ? -30.703 -5.702 53.090 1.00 92.44 226 ASP A C 1
ATOM 1806 O O . ASP A 1 226 ? -31.267 -6.498 53.842 1.00 92.44 226 ASP A O 1
ATOM 1810 N N . TYR A 1 227 ? -29.368 -5.586 53.094 1.00 92.38 227 TYR A N 1
ATOM 1811 C CA . TYR A 1 227 ? -28.516 -6.312 54.041 1.00 92.38 227 TYR A CA 1
ATOM 1812 C C . TYR A 1 227 ? -28.724 -5.865 55.485 1.00 92.38 227 TYR A C 1
ATOM 1814 O O . TYR A 1 227 ? -28.731 -6.707 56.388 1.00 92.38 227 TYR A O 1
ATOM 1822 N N . ALA A 1 228 ? -28.878 -4.561 55.724 1.00 94.31 228 ALA A N 1
ATOM 1823 C CA . ALA A 1 228 ? -29.164 -4.047 57.058 1.00 94.31 228 ALA A CA 1
ATOM 1824 C C . ALA A 1 228 ? -30.523 -4.562 57.560 1.00 94.31 228 ALA A C 1
ATOM 1826 O O . ALA A 1 228 ? -30.611 -5.054 58.688 1.00 94.31 228 ALA A O 1
ATOM 1827 N N . LEU A 1 229 ? -31.547 -4.544 56.697 1.00 93.88 229 LEU A N 1
ATOM 1828 C CA . LEU A 1 229 ? -32.872 -5.097 56.993 1.00 93.88 229 LEU A CA 1
ATOM 1829 C C . LEU A 1 229 ? -32.830 -6.609 57.227 1.00 93.88 229 LEU A C 1
ATOM 1831 O O . LEU A 1 229 ? -33.432 -7.096 58.180 1.00 93.88 229 LE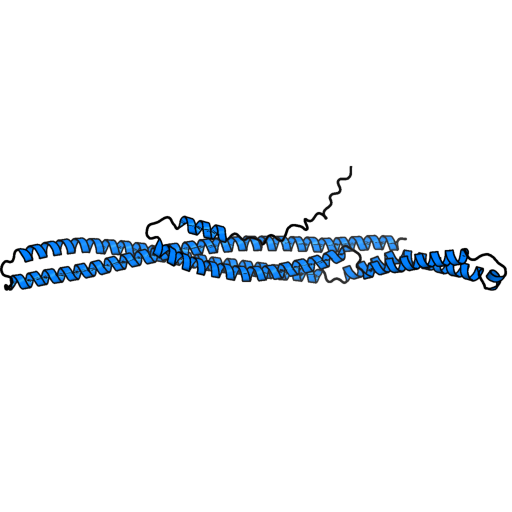U A O 1
ATOM 1835 N N . LEU A 1 230 ? -32.095 -7.361 56.404 1.00 91.75 230 LEU A N 1
ATOM 1836 C CA . LEU A 1 230 ? -31.924 -8.804 56.573 1.00 91.75 230 LEU A CA 1
ATOM 1837 C C . LEU A 1 230 ? -31.235 -9.131 57.901 1.00 91.75 230 LEU A C 1
ATOM 1839 O O . LEU A 1 230 ? -31.642 -10.058 58.600 1.00 91.75 230 LEU A O 1
ATOM 1843 N N . LYS A 1 231 ? -30.206 -8.363 58.274 1.00 93.56 231 LYS A N 1
ATOM 1844 C CA . LYS A 1 231 ? -29.520 -8.523 59.558 1.00 93.56 231 LYS A CA 1
ATOM 1845 C C . LYS A 1 231 ? -30.473 -8.279 60.728 1.00 93.56 231 LYS A C 1
ATOM 1847 O O . LYS A 1 231 ? -30.474 -9.076 61.661 1.00 93.56 231 LYS A O 1
ATOM 1852 N N . GLN A 1 232 ? -31.289 -7.227 60.660 1.00 92.50 232 GLN A N 1
ATOM 1853 C CA . GLN A 1 232 ? -32.306 -6.949 61.673 1.00 92.50 232 GLN A CA 1
ATOM 1854 C C . GLN A 1 232 ? -33.356 -8.070 61.738 1.00 92.50 232 GLN A C 1
ATOM 1856 O O . GLN A 1 232 ? -33.631 -8.587 62.814 1.00 92.50 232 GLN A O 1
ATOM 1861 N N . ALA A 1 233 ? -33.884 -8.515 60.596 1.00 90.38 233 ALA A N 1
ATOM 1862 C CA . ALA A 1 233 ? -34.883 -9.581 60.537 1.00 90.38 233 ALA A CA 1
ATOM 1863 C C . ALA A 1 233 ? -34.354 -10.925 61.072 1.00 90.38 233 ALA A C 1
ATOM 1865 O O . ALA A 1 233 ? -35.100 -11.680 61.692 1.00 90.38 233 ALA A O 1
ATOM 1866 N N . ARG A 1 234 ? -33.063 -11.226 60.869 1.00 90.44 234 ARG A N 1
ATOM 1867 C CA . ARG A 1 234 ? -32.407 -12.403 61.462 1.00 90.44 234 ARG A CA 1
ATOM 1868 C C . ARG A 1 234 ? -32.280 -12.293 62.983 1.00 90.44 234 ARG A C 1
ATOM 1870 O O . ARG A 1 234 ? -32.499 -13.288 63.661 1.00 90.44 234 ARG A O 1
ATOM 1877 N N . GLN A 1 235 ? -31.977 -11.106 63.510 1.00 91.06 235 GLN A N 1
ATOM 1878 C CA . GLN A 1 235 ? -31.957 -10.868 64.960 1.00 91.06 235 GLN A CA 1
ATOM 1879 C C . GLN A 1 235 ? -33.353 -11.032 65.571 1.00 91.06 235 GLN A C 1
ATOM 1881 O O . GLN A 1 235 ? -33.505 -11.750 66.551 1.00 91.06 235 GLN A O 1
ATOM 1886 N N . GLU A 1 236 ? -34.381 -10.449 64.948 1.00 88.44 236 GLU A N 1
ATOM 1887 C CA . GLU A 1 236 ? -35.778 -10.611 65.380 1.00 88.44 236 GLU A CA 1
ATOM 1888 C C . GLU A 1 236 ? -36.219 -12.084 65.364 1.00 88.44 236 GLU A C 1
ATOM 1890 O O . GLU A 1 236 ? -36.946 -12.521 66.251 1.00 88.44 236 GLU A O 1
ATOM 1895 N N . LEU A 1 237 ? -35.764 -12.869 64.380 1.00 88.00 237 LEU A N 1
ATOM 1896 C CA . LEU A 1 237 ? -36.036 -14.305 64.312 1.00 88.00 237 LEU A CA 1
ATOM 1897 C C . LEU A 1 237 ? -35.366 -15.088 65.457 1.00 88.00 237 LEU A C 1
ATOM 1899 O O . LEU A 1 237 ? -35.978 -16.013 65.986 1.00 88.00 237 LEU A O 1
ATOM 1903 N N . GLU A 1 238 ? -34.134 -14.734 65.840 1.00 87.50 238 GLU A N 1
ATOM 1904 C CA . GLU A 1 238 ? -33.401 -15.372 66.949 1.00 87.50 238 GLU A CA 1
ATOM 1905 C C . GLU A 1 238 ? -34.033 -15.103 68.324 1.00 87.50 238 GLU A C 1
ATOM 1907 O O . GLU A 1 238 ? -33.898 -15.921 69.234 1.00 87.50 238 GLU A O 1
ATOM 1912 N N . GLU A 1 239 ? -34.744 -13.985 68.485 1.00 88.50 239 GLU A N 1
ATOM 1913 C CA . GLU A 1 239 ? -35.434 -13.630 69.732 1.00 88.50 239 GLU A CA 1
ATOM 1914 C C . GLU A 1 239 ? -36.721 -14.449 69.973 1.00 88.50 239 GLU A C 1
ATOM 1916 O O . GLU A 1 239 ? -37.248 -14.467 71.091 1.00 88.50 239 GLU A O 1
ATOM 1921 N N . ILE A 1 240 ? -37.223 -15.171 68.963 1.00 87.12 240 ILE A N 1
ATOM 1922 C CA . ILE A 1 240 ? -38.434 -15.996 69.072 1.00 87.12 240 ILE A CA 1
ATOM 1923 C C . ILE A 1 240 ? -38.083 -17.372 69.653 1.00 87.12 240 ILE A C 1
ATOM 1925 O O . ILE A 1 240 ? -37.437 -18.195 69.014 1.00 87.12 240 ILE A O 1
ATOM 1929 N N . VAL A 1 241 ? -38.558 -17.648 70.872 1.00 80.06 241 VAL A N 1
ATOM 1930 C CA . VAL A 1 241 ? -38.252 -18.892 71.610 1.00 80.06 241 VAL A CA 1
ATOM 1931 C C . VAL A 1 241 ? -39.057 -20.100 71.107 1.00 80.06 241 VAL A C 1
ATOM 1933 O O . VAL A 1 241 ? -38.565 -21.229 71.140 1.00 80.06 241 VAL A O 1
ATOM 1936 N N . ASP A 1 242 ? -40.303 -19.886 70.665 1.00 84.44 242 ASP A N 1
ATOM 1937 C CA . ASP A 1 242 ? -41.187 -20.960 70.196 1.00 84.44 242 ASP A CA 1
ATOM 1938 C C . ASP A 1 242 ? -41.148 -21.107 68.670 1.00 84.44 242 ASP A C 1
ATOM 1940 O O . ASP A 1 242 ? -41.840 -20.404 67.927 1.00 84.44 242 ASP A O 1
ATOM 1944 N N . ASN A 1 243 ? -40.378 -22.096 68.218 1.00 81.75 243 ASN A N 1
ATOM 1945 C CA . ASN A 1 243 ? -40.175 -22.423 66.806 1.00 81.75 243 ASN A CA 1
ATOM 1946 C C . ASN A 1 243 ? -41.409 -23.032 66.112 1.00 81.75 243 ASN A C 1
ATOM 1948 O O . ASN A 1 243 ? -41.373 -23.265 64.905 1.00 81.75 243 ASN A O 1
ATOM 1952 N N . GLN A 1 244 ? -42.486 -23.337 66.844 1.00 80.88 244 GLN A N 1
ATOM 1953 C CA . GLN A 1 244 ? -43.753 -23.810 66.269 1.00 80.88 244 GLN A CA 1
ATOM 1954 C C . GLN A 1 244 ? -44.846 -22.732 66.274 1.00 80.88 244 GLN A C 1
ATOM 1956 O O . GLN A 1 244 ? -45.970 -22.988 65.835 1.00 80.88 244 GLN A O 1
ATOM 1961 N N . SER A 1 245 ? -44.521 -21.520 66.729 1.00 85.69 245 SER A N 1
ATOM 1962 C CA . SER A 1 245 ? -45.458 -20.402 66.769 1.00 85.69 245 SER A CA 1
ATOM 1963 C C . SER A 1 245 ? -45.755 -19.829 65.377 1.00 85.69 245 SER A C 1
ATOM 1965 O O . SER A 1 245 ? -44.947 -19.881 64.444 1.00 85.69 245 SER A O 1
ATOM 1967 N N . ALA A 1 246 ? -46.932 -19.214 65.238 1.00 86.81 246 ALA A N 1
ATOM 1968 C CA . ALA A 1 246 ? -47.291 -18.468 64.032 1.00 86.81 246 ALA A CA 1
ATOM 1969 C C . ALA A 1 246 ? -46.366 -17.254 63.803 1.00 86.81 246 ALA A C 1
ATOM 1971 O O . ALA A 1 246 ? -46.119 -16.874 62.658 1.00 86.81 246 ALA A O 1
ATOM 1972 N N . GLU A 1 247 ? -45.837 -16.672 64.882 1.00 83.69 247 GLU A N 1
ATOM 1973 C CA . GLU A 1 247 ? -44.894 -15.548 64.863 1.00 83.69 247 GLU A CA 1
ATOM 1974 C C . GLU A 1 247 ? -43.543 -15.966 64.273 1.00 83.69 247 GLU A C 1
ATOM 1976 O O . GLU A 1 247 ? -43.027 -15.278 63.391 1.00 83.69 247 GLU A O 1
ATOM 1981 N N . TYR A 1 248 ? -43.031 -17.142 64.654 1.00 85.94 248 TYR A N 1
ATOM 1982 C CA . TYR A 1 248 ? -41.833 -17.727 64.050 1.00 85.94 248 TYR A CA 1
ATOM 1983 C C . TYR A 1 248 ? -42.013 -17.944 62.543 1.00 85.94 248 TYR A C 1
ATOM 1985 O O . TYR A 1 248 ? -41.189 -17.503 61.744 1.00 85.94 248 TYR A O 1
ATOM 1993 N N . ALA A 1 249 ? -43.131 -18.550 62.127 1.00 86.62 249 ALA A N 1
ATOM 1994 C CA . ALA A 1 249 ? -43.411 -18.789 60.710 1.00 86.62 249 ALA A CA 1
ATOM 1995 C C . ALA A 1 249 ? -43.472 -17.485 59.884 1.00 86.62 249 ALA A C 1
ATOM 1997 O O . ALA A 1 249 ? -42.978 -17.439 58.754 1.00 86.62 249 ALA A O 1
ATOM 1998 N N . GLN A 1 250 ? -44.034 -16.407 60.444 1.00 87.56 250 GLN A N 1
ATOM 1999 C CA . GLN A 1 250 ? -44.041 -15.090 59.800 1.00 87.56 250 GLN A CA 1
ATOM 2000 C C . GLN A 1 250 ? -42.642 -14.463 59.728 1.00 87.56 250 GLN A C 1
ATOM 2002 O O . GLN A 1 250 ? -42.289 -13.891 58.694 1.00 87.56 250 GLN A O 1
ATOM 2007 N N . ALA A 1 251 ? -41.845 -14.566 60.794 1.00 87.06 251 ALA A N 1
ATOM 2008 C CA . ALA A 1 251 ? -40.477 -14.054 60.829 1.00 87.06 251 ALA A CA 1
ATOM 2009 C C . ALA A 1 251 ? -39.569 -14.784 59.825 1.00 87.06 251 ALA A C 1
ATOM 2011 O O . ALA A 1 251 ? -38.856 -14.129 59.065 1.00 87.06 251 ALA A O 1
ATOM 2012 N N . VAL A 1 252 ? -39.676 -16.114 59.723 1.00 89.25 252 VAL A N 1
ATOM 2013 C CA . VAL A 1 252 ? -38.981 -16.905 58.692 1.00 89.25 252 VAL A CA 1
ATOM 2014 C C . VAL A 1 252 ? -39.372 -16.430 57.293 1.00 89.25 252 VAL A C 1
ATOM 2016 O O . VAL A 1 252 ? -38.495 -16.157 56.480 1.00 89.25 252 VAL A O 1
ATOM 2019 N N . GLY A 1 253 ? -40.668 -16.244 57.014 1.00 90.06 253 GLY A N 1
ATOM 2020 C CA . GLY A 1 253 ? -41.128 -15.745 55.713 1.00 90.06 253 GLY A CA 1
ATOM 2021 C C . GLY A 1 253 ? -40.559 -14.366 55.348 1.00 90.06 253 GLY A C 1
ATOM 2022 O O . GLY A 1 253 ? -40.182 -14.138 54.194 1.00 90.06 253 GLY A O 1
ATOM 2023 N N . LYS A 1 254 ? -40.439 -13.454 56.326 1.00 92.00 254 LYS A N 1
ATOM 2024 C CA . LYS A 1 254 ? -39.783 -12.146 56.139 1.00 92.00 254 LYS A CA 1
ATOM 2025 C C . LYS A 1 254 ? -38.296 -12.298 55.819 1.00 92.00 254 LYS A C 1
ATOM 2027 O O . LYS A 1 254 ? -37.836 -11.683 54.859 1.00 92.00 254 LYS A O 1
ATOM 2032 N N . VAL A 1 255 ? -37.572 -13.126 56.579 1.00 92.12 255 VAL A N 1
ATOM 2033 C CA . VAL A 1 255 ? -36.148 -13.415 56.339 1.00 92.12 255 VAL A CA 1
ATOM 2034 C C . VAL A 1 255 ? -35.953 -14.001 54.943 1.00 92.12 255 VAL A C 1
ATOM 2036 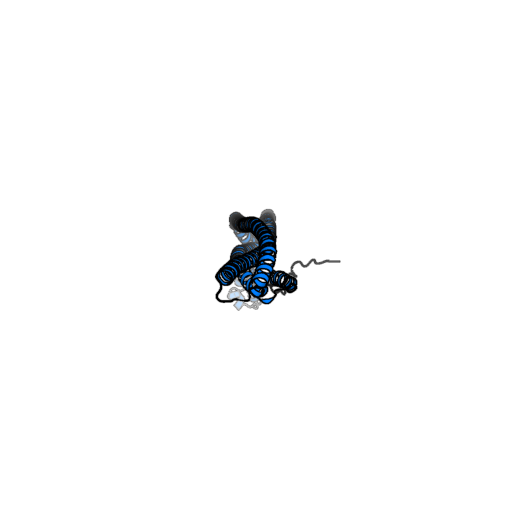O O . VAL A 1 255 ? -35.181 -13.446 54.171 1.00 92.12 255 VAL A O 1
ATOM 2039 N N . THR A 1 256 ? -36.717 -15.027 54.561 1.00 90.50 256 THR A N 1
ATOM 2040 C CA . THR A 1 256 ? -36.624 -15.643 53.227 1.00 90.50 256 THR A CA 1
ATOM 2041 C C . THR A 1 256 ? -36.904 -14.644 52.102 1.00 90.50 256 THR A C 1
ATOM 2043 O O . THR A 1 256 ? -36.213 -14.649 51.087 1.00 90.50 256 THR A O 1
ATOM 2046 N N . THR A 1 257 ? -37.882 -13.747 52.272 1.00 92.69 257 THR A N 1
ATOM 2047 C CA . THR A 1 257 ? -38.184 -12.710 51.267 1.00 92.69 257 THR A CA 1
ATOM 2048 C C . THR A 1 257 ? -37.031 -11.711 51.120 1.00 92.69 257 THR A C 1
ATOM 2050 O O . THR A 1 257 ? -36.725 -11.277 50.011 1.00 92.69 257 THR A O 1
ATOM 2053 N N . LEU A 1 258 ? -36.390 -11.328 52.229 1.00 90.56 258 LEU A N 1
ATOM 2054 C CA . LEU A 1 258 ? -35.225 -10.441 52.211 1.00 90.56 258 LEU A CA 1
ATOM 2055 C C . LEU A 1 258 ? -33.994 -11.137 51.617 1.00 90.56 258 LEU A C 1
ATOM 2057 O O . LEU A 1 258 ? -33.279 -10.520 50.837 1.00 90.56 258 LEU A O 1
ATOM 2061 N N . GLU A 1 259 ? -33.779 -12.421 51.912 1.00 88.94 259 GLU A N 1
ATOM 2062 C CA . GLU A 1 259 ? -32.700 -13.220 51.313 1.00 88.94 259 GLU A CA 1
ATOM 2063 C C . GLU A 1 259 ? -32.837 -13.310 49.791 1.00 88.94 259 GLU A C 1
ATOM 2065 O O . GLU A 1 259 ? -31.865 -13.057 49.084 1.00 88.94 259 GLU A O 1
ATOM 2070 N N . GLN A 1 260 ? -34.047 -13.570 49.282 1.00 89.50 260 GLN A N 1
ATOM 2071 C CA . GLN A 1 260 ? -34.319 -13.583 47.840 1.00 89.50 260 GLN A CA 1
ATOM 2072 C C . GLN A 1 260 ? -34.009 -12.231 47.184 1.00 89.50 260 GLN A C 1
ATOM 2074 O O . GLN A 1 260 ? -33.359 -12.186 46.143 1.00 89.50 260 GLN A O 1
ATOM 2079 N N . LYS A 1 261 ? -34.420 -11.118 47.806 1.00 92.56 261 LYS A N 1
ATOM 2080 C CA . LYS A 1 261 ? -34.120 -9.770 47.293 1.00 92.56 261 LYS A CA 1
ATOM 2081 C C . LYS A 1 261 ? -32.625 -9.471 47.268 1.00 92.56 261 LYS A C 1
ATOM 2083 O O . LYS A 1 261 ? -32.135 -8.919 46.284 1.00 92.56 261 LYS A O 1
ATOM 2088 N N . VAL A 1 262 ? -31.903 -9.831 48.330 1.00 92.62 262 VAL A N 1
ATOM 2089 C CA . VAL A 1 262 ? -30.446 -9.669 48.391 1.00 92.62 262 VAL A CA 1
ATOM 2090 C C . VAL A 1 262 ? -29.784 -10.473 47.273 1.00 92.62 262 VAL A C 1
ATOM 2092 O O . VAL A 1 262 ? -28.983 -9.908 46.535 1.00 92.62 262 VAL A O 1
ATOM 2095 N N . GLU A 1 263 ? -30.161 -11.739 47.082 1.00 88.75 263 GLU A N 1
ATOM 2096 C CA . GLU A 1 263 ? -29.610 -12.591 46.019 1.00 88.75 263 GLU A CA 1
ATOM 2097 C C . GLU A 1 263 ? -29.892 -12.024 44.612 1.00 88.75 263 GLU A C 1
ATOM 2099 O O . GLU A 1 263 ? -28.995 -11.958 43.767 1.00 88.75 263 GLU A O 1
ATOM 2104 N N . GLU A 1 264 ? -31.108 -11.525 44.361 1.00 88.00 264 GLU A N 1
ATOM 2105 C CA . GLU A 1 264 ? -31.460 -10.850 43.104 1.00 88.00 264 GLU A CA 1
ATOM 2106 C C . GLU A 1 264 ? -30.605 -9.594 42.859 1.00 88.00 264 GLU A C 1
ATOM 2108 O O . GLU A 1 264 ? -30.108 -9.370 41.747 1.00 88.00 264 GLU A O 1
ATOM 2113 N N . LEU A 1 265 ? -30.397 -8.774 43.893 1.00 90.00 265 LEU A N 1
ATOM 2114 C CA . LEU A 1 265 ? -29.568 -7.571 43.819 1.00 90.00 265 LEU A CA 1
ATOM 2115 C C . LEU A 1 265 ? -28.078 -7.906 43.633 1.00 90.00 265 LEU A C 1
ATOM 2117 O O . LEU A 1 265 ? -27.401 -7.228 42.854 1.00 90.00 265 LEU A O 1
ATOM 2121 N N . GLU A 1 266 ? -27.559 -8.962 44.265 1.00 84.00 266 GLU A N 1
ATOM 2122 C CA . GLU A 1 266 ? -26.200 -9.464 44.018 1.00 84.00 266 GLU A CA 1
ATOM 2123 C C . GLU A 1 266 ? -26.033 -9.925 42.565 1.00 84.00 266 GLU A C 1
ATOM 2125 O O . GLU A 1 266 ? -25.051 -9.570 41.901 1.00 84.00 266 GLU A O 1
ATOM 2130 N N . GLY A 1 267 ? -27.023 -10.648 42.034 1.00 82.56 267 GLY A N 1
ATOM 2131 C CA . GLY A 1 267 ? -27.078 -11.042 40.628 1.00 82.56 267 GLY A CA 1
ATOM 2132 C C . GLY A 1 267 ? -27.035 -9.836 39.685 1.00 82.56 267 GLY A C 1
ATOM 2133 O O . GLY A 1 267 ? -26.233 -9.801 38.745 1.00 82.56 267 GLY A O 1
ATOM 2134 N N . LEU A 1 268 ? -27.830 -8.799 39.967 1.00 86.25 268 LEU A N 1
ATOM 2135 C CA . LEU A 1 268 ? -27.841 -7.550 39.196 1.00 86.25 268 LEU A CA 1
ATOM 2136 C C . LEU A 1 268 ? -26.506 -6.797 39.277 1.00 86.25 268 LEU A C 1
ATOM 2138 O O . LEU A 1 268 ? -25.998 -6.332 38.253 1.00 86.25 268 LEU A O 1
ATOM 2142 N N . LYS A 1 269 ? -25.898 -6.697 40.465 1.00 87.69 269 LYS A N 1
ATOM 2143 C CA . LYS A 1 269 ? -24.573 -6.082 40.655 1.00 87.69 269 LYS A CA 1
ATOM 2144 C C . LYS A 1 269 ? -23.506 -6.794 39.822 1.00 87.69 269 LYS A C 1
ATOM 2146 O O . LYS A 1 269 ? -22.673 -6.133 39.185 1.00 87.69 269 LYS A O 1
ATOM 2151 N N . ASN A 1 270 ? -23.526 -8.125 39.811 1.00 79.81 270 ASN A N 1
ATOM 2152 C CA . ASN A 1 270 ? -22.607 -8.928 39.010 1.00 79.81 270 ASN A CA 1
ATOM 2153 C C . ASN A 1 270 ? -22.836 -8.698 37.514 1.00 79.81 270 ASN A C 1
ATOM 2155 O O . ASN A 1 270 ? -21.877 -8.410 36.798 1.00 79.81 270 ASN A O 1
ATOM 2159 N N . ALA A 1 271 ? -24.091 -8.696 37.056 1.00 79.06 271 ALA A N 1
ATOM 2160 C CA . ALA A 1 271 ? -24.428 -8.400 35.665 1.00 79.06 271 ALA A CA 1
ATOM 2161 C C . ALA A 1 271 ? -23.905 -7.022 35.215 1.00 79.06 271 ALA A C 1
ATOM 2163 O O . ALA A 1 271 ? -23.276 -6.916 34.159 1.00 79.06 271 ALA A O 1
ATOM 2164 N N . TYR A 1 272 ? -24.085 -5.973 36.028 1.00 80.94 272 TYR A N 1
ATOM 2165 C CA . TYR A 1 272 ? -23.552 -4.641 35.718 1.00 80.94 272 TYR A CA 1
ATOM 2166 C C . TYR A 1 272 ? -22.022 -4.582 35.756 1.00 80.94 272 TYR A C 1
ATOM 2168 O O . TYR A 1 272 ? -21.421 -3.896 34.929 1.00 80.94 272 TYR A O 1
ATOM 2176 N N . THR A 1 273 ? -21.377 -5.321 36.661 1.00 79.12 273 THR A N 1
ATOM 2177 C CA . THR A 1 273 ? -19.910 -5.422 36.714 1.00 79.12 273 THR A CA 1
ATOM 2178 C C . THR A 1 273 ? -19.358 -6.077 35.446 1.00 79.12 273 THR A C 1
ATOM 2180 O O . THR A 1 273 ? -18.456 -5.527 34.811 1.00 79.12 273 THR A O 1
ATOM 2183 N N . THR A 1 274 ? -19.939 -7.201 35.021 1.00 75.56 274 THR A N 1
ATOM 2184 C CA . THR A 1 274 ? -19.561 -7.884 33.777 1.00 75.56 274 THR A CA 1
ATOM 2185 C C . THR A 1 274 ? -19.833 -7.013 32.552 1.00 75.56 274 THR A C 1
ATOM 2187 O O . THR A 1 274 ? -18.993 -6.939 31.653 1.00 75.56 274 THR A O 1
ATOM 2190 N N . LEU A 1 275 ? -20.966 -6.303 32.517 1.00 75.81 275 LEU A N 1
ATOM 2191 C CA . LEU A 1 275 ? -21.289 -5.381 31.429 1.00 75.81 275 LEU A CA 1
ATOM 2192 C C . LEU A 1 275 ? -20.274 -4.233 31.341 1.00 75.81 275 LEU A C 1
ATOM 2194 O O . LEU A 1 275 ? -19.788 -3.936 30.250 1.00 75.81 275 LEU A O 1
ATOM 2198 N N . ALA A 1 276 ? -19.918 -3.614 32.469 1.00 78.06 276 ALA A N 1
ATOM 2199 C CA . ALA A 1 276 ? -18.925 -2.544 32.506 1.00 78.06 276 ALA A CA 1
ATOM 2200 C C . ALA A 1 276 ? -17.555 -3.032 32.006 1.00 78.06 276 ALA A C 1
ATOM 2202 O O . ALA A 1 276 ? -16.963 -2.385 31.139 1.00 78.06 276 ALA A O 1
ATOM 2203 N N . ALA A 1 277 ? -17.090 -4.196 32.472 1.00 78.38 277 ALA A N 1
ATOM 2204 C CA . ALA A 1 277 ? -15.832 -4.800 32.025 1.00 78.38 277 ALA A CA 1
ATOM 2205 C C . ALA A 1 277 ? -15.844 -5.148 30.524 1.00 78.38 277 ALA A C 1
ATOM 2207 O O . ALA A 1 277 ? -14.871 -4.900 29.811 1.00 78.38 277 ALA A O 1
ATOM 2208 N N . SER A 1 278 ? -16.969 -5.663 30.018 1.00 77.88 278 SER A N 1
ATOM 2209 C CA . SER A 1 278 ? -17.159 -5.944 28.590 1.00 77.88 278 SER A CA 1
ATOM 2210 C C . SER A 1 278 ? -17.020 -4.677 27.737 1.00 77.88 278 SER A C 1
ATOM 2212 O O . SER A 1 278 ? -16.335 -4.689 26.713 1.00 77.88 278 SER A O 1
ATOM 2214 N N . LYS A 1 279 ? -17.620 -3.558 28.169 1.00 81.25 279 LYS A N 1
ATOM 2215 C CA . LYS A 1 279 ? -17.520 -2.277 27.454 1.00 81.25 279 LYS A CA 1
ATOM 2216 C C . LYS A 1 279 ? -16.128 -1.650 27.545 1.00 81.25 279 LYS A C 1
ATOM 2218 O O . LYS A 1 279 ? -15.665 -1.126 26.537 1.00 81.25 279 LYS A O 1
ATOM 2223 N N . ASP A 1 280 ? -15.444 -1.767 28.681 1.00 80.25 280 ASP A N 1
ATOM 2224 C CA . ASP A 1 280 ? -14.046 -1.330 28.830 1.00 80.25 280 ASP A CA 1
ATOM 2225 C C . ASP A 1 280 ? -13.124 -2.075 27.849 1.00 80.25 280 ASP A C 1
ATOM 2227 O O . ASP A 1 280 ? -12.402 -1.468 27.053 1.00 80.25 280 ASP A O 1
ATOM 2231 N N . SER A 1 281 ? -13.244 -3.407 27.804 1.00 75.00 281 SER A N 1
ATOM 2232 C CA . SER A 1 281 ? -12.503 -4.242 26.856 1.00 75.00 281 SER A CA 1
ATOM 2233 C C . SER A 1 281 ? -12.809 -3.868 25.402 1.00 75.00 281 SER A C 1
ATOM 2235 O O . SER A 1 281 ? -11.888 -3.729 24.595 1.00 75.00 281 SER A O 1
ATOM 2237 N N . PHE A 1 282 ? -14.083 -3.631 25.068 1.00 78.06 282 PHE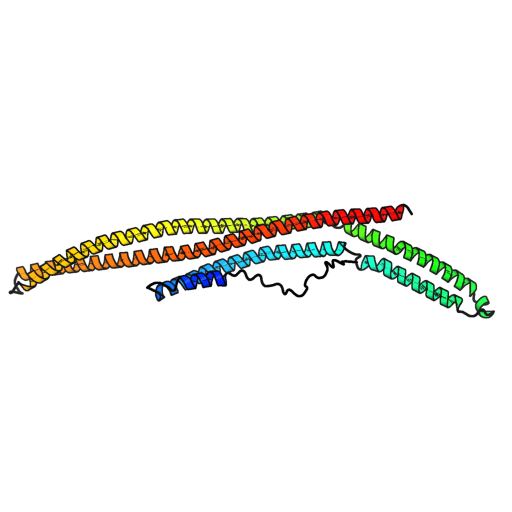 A N 1
ATOM 2238 C CA . PHE A 1 282 ? -14.494 -3.179 23.738 1.00 78.06 282 PHE A CA 1
ATOM 2239 C C . PHE A 1 282 ? -13.836 -1.846 23.351 1.00 78.06 282 PHE A C 1
ATOM 2241 O O . PHE A 1 282 ? -13.314 -1.728 22.242 1.00 78.06 282 PHE A O 1
ATOM 2248 N N . VAL A 1 283 ? -13.835 -0.852 24.245 1.00 82.81 283 VAL A N 1
ATOM 2249 C CA . VAL A 1 283 ? -13.223 0.464 23.999 1.00 82.81 283 VAL A CA 1
ATOM 2250 C C . VAL A 1 283 ? -11.725 0.322 23.758 1.00 82.81 283 VAL A C 1
ATOM 2252 O O . VAL A 1 283 ? -11.187 0.873 22.796 1.00 82.81 283 VAL A O 1
ATOM 2255 N N . HIS A 1 284 ? -11.042 -0.444 24.604 1.00 79.44 284 HIS A N 1
ATOM 2256 C CA . HIS A 1 284 ? -9.607 -0.651 24.483 1.00 79.44 284 HIS A CA 1
ATOM 2257 C C . HIS A 1 284 ? -9.236 -1.371 23.174 1.00 79.44 284 HIS A C 1
ATOM 2259 O O . HIS A 1 284 ? -8.334 -0.936 22.454 1.00 79.44 284 HIS A O 1
ATOM 2265 N N . LYS A 1 285 ? -10.001 -2.414 22.822 1.00 77.00 285 LYS A N 1
ATOM 2266 C CA . LYS A 1 285 ? -9.862 -3.186 21.582 1.00 77.00 285 LYS A CA 1
ATOM 2267 C C . LYS A 1 285 ? -9.903 -2.287 20.345 1.00 77.00 285 LYS A C 1
ATOM 2269 O O . LYS A 1 285 ? -8.978 -2.292 19.537 1.00 77.00 285 LYS A O 1
ATOM 2274 N N . HIS A 1 286 ? -10.956 -1.488 20.213 1.00 79.00 286 HIS A N 1
ATOM 2275 C CA . HIS A 1 286 ? -11.157 -0.672 19.018 1.00 79.00 286 HIS A CA 1
ATOM 2276 C C . HIS A 1 286 ? -10.209 0.529 18.962 1.00 79.00 286 HIS A C 1
ATOM 2278 O O . HIS A 1 286 ? -9.782 0.904 17.874 1.00 79.00 286 HIS A O 1
ATOM 2284 N N . ASN A 1 287 ? -9.789 1.081 20.106 1.00 81.88 287 ASN A N 1
ATOM 2285 C CA . ASN A 1 287 ? -8.733 2.099 20.138 1.00 81.88 287 ASN A CA 1
ATOM 2286 C C . ASN A 1 287 ? -7.408 1.576 19.569 1.00 81.88 287 ASN A C 1
ATOM 2288 O O . ASN A 1 287 ? -6.702 2.297 18.861 1.00 81.88 287 ASN A O 1
ATOM 2292 N N . LEU A 1 288 ? -7.063 0.322 19.870 1.00 77.75 288 LEU A N 1
ATOM 2293 C CA . LEU A 1 288 ? -5.874 -0.316 19.317 1.00 77.75 288 LEU A CA 1
ATOM 2294 C C . LEU A 1 288 ? -6.004 -0.511 17.802 1.00 77.75 288 LEU A C 1
ATOM 2296 O O . LEU A 1 288 ? -5.090 -0.154 17.059 1.00 77.75 288 LEU A O 1
ATOM 2300 N N . THR A 1 289 ? -7.161 -0.993 17.344 1.00 76.88 289 THR A N 1
ATOM 2301 C CA . THR A 1 289 ? -7.471 -1.124 15.915 1.00 76.88 289 THR A CA 1
ATOM 2302 C C . THR A 1 289 ? -7.350 0.213 15.184 1.00 76.88 289 THR A C 1
ATOM 2304 O O . THR A 1 289 ? -6.688 0.274 14.152 1.00 76.88 289 THR A O 1
ATOM 2307 N N . ILE A 1 290 ? -7.900 1.301 15.738 1.00 82.88 290 ILE A N 1
ATOM 2308 C CA . ILE A 1 290 ? -7.790 2.646 15.153 1.00 82.88 290 ILE A CA 1
ATOM 2309 C C . ILE A 1 290 ? -6.324 3.060 14.997 1.00 82.88 290 ILE A C 1
ATOM 2311 O O . ILE A 1 290 ? -5.950 3.553 13.940 1.00 82.88 290 ILE A O 1
ATOM 2315 N N . LYS A 1 291 ? -5.462 2.827 15.997 1.00 82.62 291 LYS A N 1
ATOM 2316 C CA . LYS A 1 291 ? -4.031 3.176 15.890 1.00 82.62 291 LYS A CA 1
ATOM 2317 C C . LYS A 1 291 ? -3.336 2.443 14.743 1.00 82.62 291 LYS A C 1
ATOM 2319 O O . LYS A 1 291 ? -2.562 3.061 14.011 1.00 82.62 291 LYS A O 1
ATOM 2324 N N . VAL A 1 292 ? -3.614 1.147 14.582 1.00 78.12 292 VAL A N 1
ATOM 2325 C CA . VAL A 1 292 ? -3.067 0.344 13.477 1.00 78.12 292 VAL A CA 1
ATOM 2326 C C . VAL A 1 292 ? -3.556 0.887 12.134 1.00 78.12 292 VAL A C 1
ATOM 2328 O O . VAL A 1 292 ? -2.736 1.166 11.259 1.00 78.12 292 VAL A O 1
ATOM 2331 N N . LEU A 1 293 ? -4.864 1.119 11.996 1.00 78.94 293 LEU A N 1
ATOM 2332 C CA . LEU A 1 293 ? -5.469 1.687 10.787 1.00 78.94 293 LEU A CA 1
ATOM 2333 C C . LEU A 1 293 ? -4.895 3.070 10.446 1.00 78.94 293 LEU A C 1
ATOM 2335 O O . LEU A 1 293 ? -4.552 3.324 9.292 1.00 78.94 293 LEU A O 1
ATOM 2339 N N . THR A 1 294 ? -4.672 3.920 11.449 1.00 84.12 294 THR A N 1
ATOM 2340 C CA . THR A 1 294 ? -4.114 5.265 11.256 1.00 84.12 294 THR A CA 1
ATOM 2341 C C . THR A 1 294 ? -2.688 5.206 10.746 1.00 84.12 294 THR A C 1
ATOM 2343 O O . THR A 1 294 ? -2.333 5.942 9.821 1.00 84.12 294 THR A O 1
ATOM 2346 N N . SER A 1 295 ? -1.875 4.305 11.298 1.00 79.88 295 SER A N 1
ATOM 2347 C CA . SER A 1 295 ? -0.532 4.064 10.779 1.00 79.88 295 SER A CA 1
ATOM 2348 C C . SER A 1 295 ? -0.577 3.523 9.348 1.00 79.88 295 SER A C 1
ATOM 2350 O O . SER A 1 295 ? 0.245 3.924 8.526 1.00 79.88 295 SER A O 1
ATOM 2352 N N . LEU A 1 296 ? -1.533 2.642 9.023 1.00 79.69 296 LEU A N 1
ATOM 2353 C CA . LEU A 1 296 ? -1.690 2.070 7.678 1.00 79.69 296 LEU A CA 1
ATOM 2354 C C . LEU A 1 296 ? -2.036 3.159 6.675 1.00 79.69 296 LEU A C 1
ATOM 2356 O O . LEU A 1 296 ? -1.338 3.318 5.675 1.00 79.69 296 LEU A O 1
ATOM 2360 N N . ARG A 1 297 ? -3.019 3.995 6.999 1.00 85.06 297 ARG A N 1
ATOM 2361 C CA . ARG A 1 297 ? -3.375 5.156 6.186 1.00 85.06 297 ARG A CA 1
ATOM 2362 C C . ARG A 1 297 ? -2.197 6.115 5.995 1.00 85.06 297 ARG A C 1
ATOM 2364 O O . ARG A 1 297 ? -1.992 6.585 4.882 1.00 85.06 297 ARG A O 1
ATOM 2371 N N . SER A 1 298 ? -1.423 6.402 7.043 1.00 84.44 298 SER A N 1
ATOM 2372 C CA . SER A 1 298 ? -0.249 7.288 6.953 1.00 84.44 298 SER A CA 1
ATOM 2373 C C . SER A 1 298 ? 0.823 6.738 6.000 1.00 84.44 298 SER A C 1
ATOM 2375 O O . SER A 1 298 ? 1.346 7.456 5.141 1.00 84.44 298 SER A O 1
ATOM 2377 N N . ASN A 1 299 ? 1.091 5.431 6.077 1.00 80.88 299 ASN A N 1
ATOM 2378 C CA . ASN A 1 299 ? 2.015 4.770 5.157 1.00 80.88 299 ASN A CA 1
ATOM 2379 C C . ASN A 1 299 ? 1.495 4.821 3.713 1.00 80.88 299 ASN A C 1
ATOM 2381 O O . ASN A 1 299 ? 2.256 5.148 2.804 1.00 80.88 299 ASN A O 1
ATOM 2385 N N . LEU A 1 300 ? 0.197 4.592 3.490 1.00 83.38 300 LEU A N 1
ATOM 2386 C CA . LEU A 1 300 ? -0.407 4.726 2.158 1.00 83.38 300 LEU A CA 1
ATOM 2387 C C . LEU A 1 300 ? -0.280 6.137 1.589 1.00 83.38 300 LEU A C 1
ATOM 2389 O O . LEU A 1 300 ? 0.080 6.289 0.424 1.00 83.38 300 LEU A O 1
ATOM 2393 N N . GLN A 1 301 ? -0.495 7.161 2.415 1.00 86.50 301 GLN A N 1
ATOM 2394 C CA . GLN A 1 301 ? -0.317 8.555 2.009 1.00 86.50 301 GLN A CA 1
ATOM 2395 C C . GLN A 1 301 ? 1.115 8.834 1.559 1.00 86.50 301 GLN A C 1
ATOM 2397 O O . GLN A 1 301 ? 1.317 9.484 0.531 1.00 86.50 301 GLN A O 1
ATOM 2402 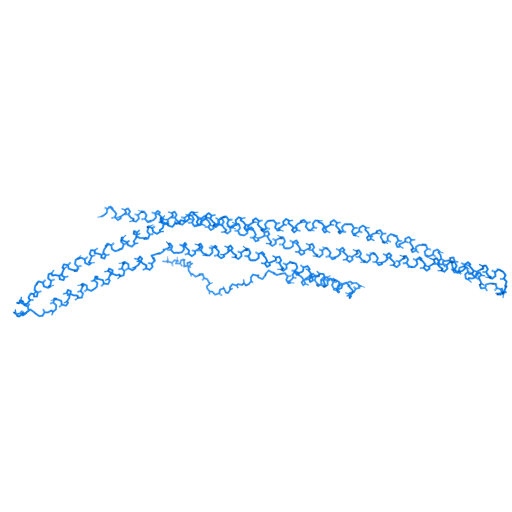N N . THR A 1 302 ? 2.091 8.306 2.299 1.00 84.88 302 THR A N 1
ATOM 2403 C CA . THR A 1 302 ? 3.516 8.424 1.969 1.00 84.88 302 THR A CA 1
ATOM 2404 C C . THR A 1 302 ? 3.830 7.735 0.644 1.00 84.88 302 THR A C 1
ATOM 2406 O O . THR A 1 302 ? 4.395 8.359 -0.253 1.00 84.88 302 THR A O 1
ATOM 2409 N N . HIS A 1 303 ? 3.410 6.478 0.475 1.00 82.69 303 HIS A N 1
ATOM 2410 C CA . HIS A 1 303 ? 3.634 5.730 -0.763 1.00 82.69 303 HIS A CA 1
ATOM 2411 C C . HIS A 1 303 ? 2.968 6.389 -1.967 1.00 82.69 303 HIS A C 1
ATOM 2413 O O . HIS A 1 303 ? 3.585 6.498 -3.021 1.00 82.69 303 HIS A O 1
ATOM 2419 N N . ARG A 1 304 ? 1.740 6.888 -1.811 1.00 88.38 304 ARG A N 1
ATOM 2420 C CA . ARG A 1 304 ? 1.037 7.609 -2.872 1.00 88.38 304 ARG A CA 1
ATOM 2421 C C . ARG A 1 304 ? 1.767 8.890 -3.267 1.00 88.38 304 ARG A C 1
ATOM 2423 O O . ARG A 1 304 ? 1.875 9.177 -4.455 1.00 88.38 304 ARG A O 1
ATOM 2430 N N . ALA A 1 305 ? 2.232 9.668 -2.288 1.00 88.38 305 ALA A N 1
ATOM 2431 C CA . ALA A 1 305 ? 2.967 10.902 -2.544 1.00 88.38 305 ALA A CA 1
ATOM 2432 C C . ALA A 1 305 ? 4.281 10.620 -3.283 1.00 88.38 305 ALA A C 1
ATOM 2434 O O . ALA A 1 305 ? 4.540 11.248 -4.308 1.00 88.38 305 ALA A O 1
ATOM 2435 N N . LYS A 1 306 ? 5.045 9.627 -2.812 1.00 87.56 306 LYS A N 1
ATOM 2436 C CA . LYS A 1 306 ? 6.275 9.179 -3.467 1.00 87.56 306 LYS A CA 1
ATOM 2437 C C . LYS A 1 306 ? 6.007 8.722 -4.898 1.00 87.56 306 LYS A C 1
ATOM 2439 O O . LYS A 1 306 ? 6.608 9.243 -5.821 1.00 87.56 306 LYS A O 1
ATOM 2444 N N . LEU A 1 307 ? 5.043 7.822 -5.092 1.00 87.12 307 LEU A N 1
ATOM 2445 C CA . LEU A 1 307 ? 4.728 7.279 -6.410 1.00 87.12 307 LEU A CA 1
ATOM 2446 C C . LEU A 1 307 ? 4.342 8.369 -7.414 1.00 87.12 307 LEU A C 1
ATOM 2448 O O . LEU A 1 307 ? 4.769 8.337 -8.569 1.00 87.12 307 LEU A O 1
ATOM 2452 N N . LYS A 1 308 ? 3.539 9.339 -6.966 1.00 90.12 308 LYS A N 1
ATOM 2453 C CA . LYS A 1 308 ? 3.156 10.488 -7.781 1.00 90.12 308 LYS A CA 1
ATOM 2454 C C . LYS A 1 308 ? 4.382 11.322 -8.172 1.00 90.12 308 LYS A C 1
ATOM 2456 O O . LYS A 1 308 ? 4.537 11.606 -9.355 1.00 90.12 308 LYS A O 1
ATOM 2461 N N . SER A 1 309 ? 5.244 11.664 -7.210 1.00 90.06 309 SER A N 1
ATOM 2462 C CA . SER A 1 309 ? 6.473 12.437 -7.458 1.00 90.06 309 SER A CA 1
ATOM 2463 C C . SER A 1 309 ? 7.410 11.709 -8.418 1.00 90.06 309 SER A C 1
ATOM 2465 O O . SER A 1 309 ? 7.744 12.248 -9.469 1.00 90.06 309 SER A O 1
ATOM 2467 N N . ASP A 1 310 ? 7.741 10.451 -8.113 1.00 88.50 310 ASP A N 1
ATOM 2468 C CA . ASP A 1 310 ? 8.661 9.629 -8.902 1.00 88.50 310 ASP A CA 1
ATOM 2469 C C . ASP A 1 310 ? 8.158 9.476 -10.347 1.00 88.50 310 ASP A C 1
ATOM 2471 O O . ASP A 1 310 ? 8.936 9.532 -11.297 1.00 88.50 310 ASP A O 1
ATOM 2475 N N . THR A 1 311 ? 6.842 9.323 -10.543 1.00 88.94 311 THR A N 1
ATOM 2476 C CA . THR A 1 311 ? 6.258 9.248 -11.891 1.00 88.94 311 THR A CA 1
ATOM 2477 C C . THR A 1 311 ? 6.360 10.586 -12.621 1.00 88.94 311 THR A C 1
ATOM 2479 O O . THR A 1 311 ? 6.767 10.610 -13.779 1.00 88.94 311 THR A O 1
ATOM 2482 N N . GLU A 1 312 ? 5.988 11.699 -11.983 1.00 90.25 312 GLU A N 1
ATOM 2483 C CA . GLU A 1 312 ? 6.053 13.028 -12.607 1.00 90.25 312 GLU A CA 1
ATOM 2484 C C . GLU A 1 312 ? 7.487 13.404 -13.005 1.00 90.25 312 GLU A C 1
ATOM 2486 O O . GLU A 1 312 ? 7.703 13.977 -14.075 1.00 90.25 312 GLU A O 1
ATOM 2491 N N . GLU A 1 313 ? 8.468 13.056 -12.174 1.00 90.38 313 GLU A N 1
ATOM 2492 C CA . GLU A 1 313 ? 9.889 13.254 -12.459 1.00 90.38 313 GLU A CA 1
ATOM 2493 C C . GLU A 1 313 ? 10.363 12.383 -13.623 1.00 90.38 313 GLU A C 1
ATOM 2495 O O . GLU A 1 313 ? 10.959 12.910 -14.564 1.00 90.38 313 GLU A O 1
ATOM 2500 N N . ARG A 1 314 ? 10.038 11.082 -13.620 1.00 88.75 314 ARG A N 1
ATOM 2501 C CA . ARG A 1 314 ? 10.387 10.174 -14.726 1.00 88.75 314 ARG A CA 1
ATOM 2502 C C . ARG A 1 314 ? 9.769 10.620 -16.046 1.00 88.75 314 ARG A C 1
ATOM 2504 O O . ARG A 1 314 ? 10.467 10.642 -17.052 1.00 88.75 314 ARG A O 1
ATOM 2511 N N . LEU A 1 315 ? 8.499 11.030 -16.053 1.00 90.06 315 LEU A N 1
ATOM 2512 C CA . LEU A 1 315 ? 7.835 11.529 -17.261 1.00 90.06 315 LEU A CA 1
ATOM 2513 C C . LEU A 1 315 ? 8.556 12.753 -17.836 1.00 90.06 315 LEU A C 1
ATOM 2515 O O . LEU A 1 315 ? 8.832 12.782 -19.031 1.00 90.06 315 LEU A O 1
ATOM 2519 N N . LYS A 1 316 ? 8.908 13.735 -16.994 1.00 90.06 316 LYS A N 1
ATOM 2520 C CA . LYS A 1 316 ? 9.656 14.930 -17.427 1.00 90.06 316 LYS A CA 1
ATOM 2521 C C . LYS A 1 316 ? 11.055 14.586 -17.924 1.00 90.06 316 LYS A C 1
ATOM 2523 O O . LYS A 1 316 ? 11.492 15.135 -18.931 1.00 90.06 316 LYS A O 1
ATOM 2528 N N . TYR A 1 317 ? 11.754 13.707 -17.208 1.00 89.56 317 TYR A N 1
ATOM 2529 C CA . TYR A 1 317 ? 13.093 13.267 -17.579 1.00 89.56 317 TYR A CA 1
ATOM 2530 C C . TYR A 1 317 ? 13.078 12.590 -18.949 1.00 89.56 317 TYR A C 1
ATOM 2532 O O . TYR A 1 317 ? 13.833 12.979 -19.833 1.00 89.56 317 TYR A O 1
ATOM 2540 N N . TYR A 1 318 ? 12.183 11.627 -19.142 1.00 88.25 318 TYR A N 1
ATOM 2541 C CA . TYR A 1 318 ? 12.059 10.880 -20.382 1.00 88.25 318 TYR A CA 1
ATOM 2542 C C . TYR A 1 318 ? 11.606 11.750 -21.560 1.00 88.25 318 TYR A C 1
ATOM 2544 O O . TYR A 1 318 ? 12.206 11.684 -22.632 1.00 88.25 318 TYR A O 1
ATOM 2552 N N . ASP A 1 319 ? 10.612 12.615 -21.363 1.00 86.06 319 ASP A N 1
ATOM 2553 C CA . ASP A 1 319 ? 10.170 13.561 -22.392 1.00 86.06 319 ASP A CA 1
ATOM 2554 C C . ASP A 1 319 ? 11.314 14.502 -22.819 1.00 86.06 319 ASP A C 1
ATOM 2556 O O . ASP A 1 319 ? 11.665 14.587 -23.998 1.00 86.06 319 ASP A O 1
ATOM 2560 N N . GLY A 1 320 ? 11.994 15.121 -21.846 1.00 86.25 320 GLY A N 1
ATOM 2561 C CA . GLY A 1 320 ? 13.144 15.989 -22.104 1.00 86.25 320 GLY A CA 1
ATOM 2562 C C . GLY A 1 320 ? 14.321 15.257 -22.752 1.00 86.25 320 GLY A C 1
ATOM 2563 O O . GLY A 1 320 ? 14.968 15.798 -23.650 1.00 86.25 320 GLY A O 1
ATOM 2564 N N . TYR A 1 321 ? 14.580 14.015 -22.343 1.00 85.44 321 TYR A N 1
ATOM 2565 C CA . TYR A 1 321 ? 15.643 13.183 -22.898 1.00 85.44 321 TYR A CA 1
ATOM 2566 C C . TYR A 1 321 ? 15.410 12.864 -24.376 1.00 85.44 321 TYR A C 1
ATOM 2568 O O . TYR A 1 321 ? 16.333 12.997 -25.177 1.00 85.44 321 TYR A O 1
ATOM 2576 N N . VAL A 1 322 ? 14.181 12.517 -24.773 1.00 82.44 322 VAL A N 1
ATOM 2577 C CA . VAL A 1 322 ? 13.856 12.258 -26.187 1.00 82.44 322 VAL A CA 1
ATOM 2578 C C . VAL A 1 322 ? 13.977 13.518 -27.027 1.00 82.44 322 VAL A C 1
ATOM 2580 O O . VAL A 1 322 ? 14.528 13.458 -28.124 1.00 82.44 322 VAL A O 1
ATOM 2583 N N . ILE A 1 323 ? 13.507 14.662 -26.523 1.00 83.75 323 ILE A N 1
ATOM 2584 C CA . ILE A 1 323 ? 13.652 15.947 -27.218 1.00 83.75 323 ILE A CA 1
ATOM 2585 C C . ILE A 1 323 ? 15.136 16.274 -27.425 1.00 83.75 323 ILE A C 1
ATOM 2587 O O . ILE A 1 323 ? 15.540 16.630 -28.532 1.00 83.75 323 ILE A O 1
ATOM 2591 N N . ALA A 1 324 ? 15.958 16.113 -26.385 1.00 84.62 324 ALA A N 1
ATOM 2592 C CA . ALA A 1 324 ? 17.395 16.357 -26.462 1.00 84.62 324 ALA A CA 1
ATOM 2593 C C . ALA A 1 324 ? 18.099 15.390 -27.426 1.00 84.62 324 ALA A C 1
ATOM 2595 O O . ALA A 1 324 ? 18.951 15.817 -28.205 1.00 84.62 324 ALA A O 1
ATOM 2596 N N . LEU A 1 325 ? 17.733 14.104 -27.406 1.00 80.94 325 LEU A N 1
ATOM 2597 C CA . LEU A 1 325 ? 18.268 13.109 -28.333 1.00 80.94 325 LEU A CA 1
ATOM 2598 C C . LEU A 1 325 ? 17.932 13.453 -29.782 1.00 80.94 325 LEU A C 1
ATOM 2600 O O . LEU A 1 325 ? 18.848 13.478 -30.598 1.00 80.94 325 LEU A O 1
ATOM 2604 N N . LYS A 1 326 ? 16.665 13.773 -30.078 1.00 79.06 326 LYS A N 1
ATOM 2605 C CA . LYS A 1 326 ? 16.219 14.177 -31.421 1.00 79.06 326 LYS A CA 1
ATOM 2606 C C . LYS A 1 326 ? 16.964 15.421 -31.907 1.00 79.06 326 LYS A C 1
ATOM 2608 O O . LYS A 1 326 ? 17.526 15.418 -32.994 1.00 79.06 326 LYS A O 1
ATOM 2613 N N . ALA A 1 327 ? 17.071 16.447 -31.061 1.00 82.00 327 ALA A N 1
ATOM 2614 C CA . ALA A 1 327 ? 17.804 17.665 -31.401 1.00 82.00 327 ALA A CA 1
ATOM 2615 C C . ALA A 1 327 ? 19.298 17.400 -31.670 1.00 82.00 327 ALA A C 1
ATOM 2617 O O . ALA A 1 327 ? 19.863 17.958 -32.611 1.00 82.00 327 ALA A O 1
ATOM 2618 N N . ARG A 1 328 ? 19.942 16.533 -30.873 1.00 79.31 328 ARG A N 1
ATOM 2619 C CA . ARG A 1 328 ? 21.345 16.148 -31.084 1.00 79.31 328 ARG A CA 1
ATOM 2620 C C . ARG A 1 328 ? 21.521 15.384 -32.394 1.00 79.31 328 ARG A C 1
ATOM 2622 O O . ARG A 1 328 ? 22.445 15.691 -33.141 1.00 79.31 328 ARG A O 1
ATOM 2629 N N . THR A 1 329 ? 20.658 14.407 -32.677 1.00 73.38 329 THR A N 1
ATOM 2630 C CA . THR A 1 329 ? 20.725 13.641 -33.930 1.00 73.38 329 THR A CA 1
ATOM 2631 C C . THR A 1 329 ? 20.494 14.532 -35.145 1.00 73.38 329 THR A C 1
ATOM 2633 O O . THR A 1 329 ? 21.256 14.435 -36.102 1.00 73.38 329 THR A O 1
ATOM 2636 N N . ASP A 1 330 ? 19.538 15.462 -35.077 1.00 76.31 330 ASP A N 1
ATOM 2637 C CA . ASP A 1 330 ? 19.258 16.409 -36.162 1.00 76.31 330 ASP A CA 1
ATOM 2638 C C . ASP A 1 330 ? 20.444 17.346 -36.423 1.00 76.31 330 ASP A C 1
ATOM 2640 O O . ASP A 1 330 ? 20.818 17.575 -37.574 1.00 76.31 330 ASP A O 1
ATOM 2644 N N . GLN A 1 331 ? 21.084 17.857 -35.365 1.00 74.81 331 GLN A N 1
ATOM 2645 C CA . GLN A 1 331 ? 22.268 18.710 -35.487 1.00 74.81 331 GLN A CA 1
ATOM 2646 C C . GLN A 1 331 ? 23.464 17.953 -36.083 1.00 74.81 331 GLN A C 1
ATOM 2648 O O . GLN A 1 331 ? 24.158 18.481 -36.954 1.00 74.81 331 GLN A O 1
ATOM 2653 N N . GLU A 1 332 ? 23.711 16.719 -35.635 1.00 71.19 332 GLU A N 1
ATOM 2654 C CA . GLU A 1 332 ? 24.769 15.876 -36.197 1.00 71.19 332 GLU A CA 1
ATOM 2655 C C . GLU A 1 332 ? 24.512 15.538 -37.671 1.00 71.19 332 GLU A C 1
ATOM 2657 O O . GLU A 1 332 ? 25.457 15.489 -38.456 1.00 71.19 332 GLU A O 1
ATOM 2662 N N . PHE A 1 333 ? 23.253 15.334 -38.065 1.00 67.06 333 PHE A N 1
ATOM 2663 C CA . PHE A 1 333 ? 22.889 15.029 -39.447 1.00 67.06 333 PHE A CA 1
ATOM 2664 C C . PHE A 1 333 ? 22.965 16.256 -40.361 1.00 67.06 333 PHE A C 1
ATOM 2666 O O . PHE A 1 333 ? 23.464 16.160 -41.482 1.00 67.06 333 PHE A O 1
ATOM 2673 N N . ALA A 1 334 ? 22.553 17.430 -39.875 1.00 70.69 334 ALA A N 1
ATOM 2674 C CA . ALA A 1 334 ? 22.732 18.690 -40.594 1.00 70.69 334 ALA A CA 1
ATOM 2675 C C . ALA A 1 334 ? 24.217 18.956 -40.899 1.00 70.69 334 ALA A C 1
ATOM 2677 O O . ALA A 1 334 ? 24.559 19.297 -42.029 1.00 70.69 334 ALA A O 1
ATOM 2678 N N . ALA A 1 335 ? 25.108 18.691 -39.937 1.00 66.81 335 ALA A N 1
ATOM 2679 C CA . ALA A 1 335 ? 26.553 18.805 -40.135 1.00 66.81 335 ALA A CA 1
ATOM 2680 C C . ALA A 1 335 ? 27.115 17.802 -41.165 1.00 66.81 335 ALA A C 1
ATOM 2682 O O . ALA A 1 335 ? 28.130 18.080 -41.798 1.00 66.81 335 ALA A O 1
ATOM 2683 N N . ILE A 1 336 ? 26.467 16.645 -41.347 1.00 63.16 336 ILE A N 1
ATOM 2684 C CA . ILE A 1 336 ? 26.828 15.658 -42.377 1.00 63.16 336 ILE A CA 1
ATOM 2685 C C . ILE A 1 336 ? 26.362 16.105 -43.772 1.00 63.16 336 ILE A C 1
ATOM 2687 O O . ILE A 1 336 ? 27.023 15.782 -44.748 1.00 63.16 336 ILE A O 1
ATOM 2691 N N . LEU A 1 337 ? 25.238 16.820 -43.885 1.00 59.34 337 LEU A N 1
ATOM 2692 C CA . LEU A 1 337 ? 24.693 17.289 -45.169 1.00 59.34 337 LEU A CA 1
ATOM 2693 C C . LEU A 1 337 ? 25.370 18.564 -45.705 1.00 59.34 337 LEU A C 1
ATOM 2695 O O . LEU A 1 337 ? 25.282 18.836 -46.901 1.00 59.34 337 LEU A O 1
ATOM 2699 N N . GLU A 1 338 ? 26.004 19.359 -44.839 1.00 52.69 338 GLU A N 1
ATOM 2700 C CA . GLU A 1 338 ? 26.748 20.574 -45.219 1.00 52.69 338 GLU A CA 1
ATOM 2701 C C . GLU A 1 338 ? 28.166 20.294 -45.765 1.00 52.69 338 GLU A C 1
ATOM 2703 O O . GLU A 1 338 ? 28.804 21.203 -46.305 1.00 52.69 338 GLU A O 1
ATOM 2708 N N . HIS A 1 339 ? 28.645 19.049 -45.664 1.00 47.81 339 HIS A N 1
ATOM 2709 C CA . HIS A 1 339 ? 29.954 18.577 -46.130 1.00 47.81 339 HIS A CA 1
ATOM 2710 C C . HIS A 1 339 ? 29.819 17.517 -47.226 1.00 47.81 339 HIS A C 1
ATOM 2712 O O . HIS A 1 339 ? 30.706 17.500 -48.114 1.00 47.81 339 HIS A O 1
#

Sequence (339 aa):
MSDDFDLLETNSNEKTEKVDVNWGKAIDTMKSKLAQEDDPQTRQKILNATLDDVVGMAEKDRTTLLDAIKDLTDYQDEVGIIFEKFSSLNANEQKVIDDAQKALERAKIELEDAQNKPDTWWNNLWGRKSKIKKAEADLQEAEKIRAAADNKAKAMFQERIESADVQTLLSELSYKSQAAVTRLKNREVEIKEVEDKLQDAIVEATKNHTKALEKKKEVEAKLEEDYALLKQARQELEEIVDNQSAEYAQAVGKVTTLEQKVEELEGLKNAYTTLAASKDSFVHKHNLTIKVLTSLRSNLQTHRAKLKSDTEERLKYYDGYVIALKARTDQEFAAILEH